Protein AF-0000000086680973 (afdb_homodimer)

InterPro domains:
  IPR002734 Bacterial bifunctional deaminase-reductase, C-terminal [PF01872] (2-173)
  IPR024072 Dihydrofolate reductase-like domain superfamily [G3DSA:3.40.430.10] (1-179)
  IPR024072 Dihydrofolate reductase-like domain superfamily [SSF53597] (2-178)
  IPR050765 Riboflavin Biosynthesis HTP Reductase [PTHR38011] (2-179)

Sequence (360 aa):
MRKLIVAEFIALDGVVESPERWHMTYVDAEMFAAMWPAGSDIDTLLLGRVTYDSFAGAFAHGSDDDPVVANMNRPEKIVVTGKAGDLSWKNSRKLQGDLLPAVRALKAEPGGSIAVVGSTTLARTLLDAGLVDELSLLLHPVVVGTGERLFPPAGPGATFELATCTPLKSGVVHLVYRKAMRKLIVAEFIALDGVVESPERWHMTYVDAEMFAAMWPAGSDIDTLLLGRVTYDSFAGAFAHGSDDDPVVANMNRPEKIVVTGKAGDLSWKNSRKLQGDLLPAVRALKAEPGGSIAVVGSTTLARTLLDAGLVDELSLLLHPVVVGTGERLFPPAGPGATFELATCTPLKSGVVHLVYRKA

Organism: NCBI:txid175570

Structure (mmCIF, N/CA/C/O backbone):
data_AF-0000000086680973-model_v1
#
loop_
_entity.id
_entity.type
_entity.pdbx_description
1 polymer 'Pyrimidine reductase'
#
loop_
_atom_site.group_PDB
_atom_site.id
_atom_site.type_symbol
_atom_site.label_atom_id
_atom_site.label_alt_id
_atom_site.label_comp_id
_atom_site.label_asym_id
_atom_site.label_entity_id
_atom_site.label_seq_id
_atom_site.pdbx_PDB_ins_code
_atom_site.Cartn_x
_atom_site.Cartn_y
_atom_site.Cartn_z
_atom_site.occupancy
_atom_site.B_iso_or_equiv
_atom_site.auth_seq_id
_atom_site.auth_comp_id
_atom_site.auth_asym_id
_atom_site.auth_atom_id
_atom_site.pdbx_PDB_model_num
ATOM 1 N N . MET A 1 1 ? -14.031 -25.875 -2.76 1 93.56 1 MET A N 1
ATOM 2 C CA . MET A 1 1 ? -13.289 -25.234 -3.84 1 93.56 1 MET A CA 1
ATOM 3 C C . MET A 1 1 ? -11.875 -24.875 -3.395 1 93.56 1 MET A C 1
ATOM 5 O O . MET A 1 1 ? -11.656 -24.516 -2.238 1 93.56 1 MET A O 1
ATOM 9 N N . ARG A 1 2 ? -10.875 -25.125 -4.328 1 98.19 2 ARG A N 1
ATOM 10 C CA . ARG A 1 2 ? -9.492 -24.781 -4.031 1 98.19 2 ARG A CA 1
ATOM 11 C C . ARG A 1 2 ? -9.336 -23.281 -3.799 1 98.19 2 ARG A C 1
ATOM 13 O O . ARG A 1 2 ? -10.023 -22.469 -4.426 1 98.19 2 ARG A O 1
ATOM 20 N N . LYS A 1 3 ? -8.484 -23 -2.951 1 97.75 3 LYS A N 1
ATOM 21 C CA . LYS A 1 3 ? -8.156 -21.609 -2.684 1 97.75 3 LYS A CA 1
ATOM 22 C C . LYS A 1 3 ? -7.234 -21.031 -3.762 1 97.75 3 LYS A C 1
ATOM 24 O O . LYS A 1 3 ? -6.234 -21.672 -4.121 1 97.75 3 LYS A O 1
ATOM 29 N N . LEU A 1 4 ? -7.578 -19.859 -4.289 1 98.69 4 LEU A N 1
ATOM 30 C CA . LEU A 1 4 ? -6.703 -19.156 -5.219 1 98.69 4 LEU A CA 1
ATOM 31 C C . LEU A 1 4 ? -6.059 -17.938 -4.543 1 98.69 4 LEU A C 1
ATOM 33 O O . LEU A 1 4 ? -6.762 -17.062 -4.051 1 98.69 4 LEU A O 1
ATOM 37 N N . ILE A 1 5 ? -4.762 -17.922 -4.535 1 98.56 5 ILE A N 1
ATOM 38 C CA . ILE A 1 5 ? -3.963 -16.906 -3.854 1 98.56 5 ILE A CA 1
ATOM 39 C C . ILE A 1 5 ? -3.199 -16.062 -4.879 1 98.56 5 ILE A C 1
ATOM 41 O O . ILE A 1 5 ? -2.486 -16.609 -5.727 1 98.56 5 ILE A O 1
ATOM 45 N N . VAL A 1 6 ? -3.375 -14.828 -4.859 1 98.56 6 VAL A N 1
ATOM 46 C CA . VAL A 1 6 ? -2.467 -13.93 -5.562 1 98.56 6 VAL A CA 1
ATOM 47 C C . VAL A 1 6 ? -1.368 -13.461 -4.617 1 98.56 6 VAL A C 1
ATOM 49 O O . VAL A 1 6 ? -1.653 -12.922 -3.543 1 98.56 6 VAL A O 1
ATOM 52 N N . ALA A 1 7 ? -0.146 -13.719 -4.957 1 98.38 7 ALA A N 1
ATOM 53 C CA . ALA A 1 7 ? 1.015 -13.352 -4.148 1 98.38 7 ALA A CA 1
ATOM 54 C C . ALA A 1 7 ? 1.972 -12.461 -4.934 1 98.38 7 ALA A C 1
ATOM 56 O O . ALA A 1 7 ? 2.428 -12.836 -6.02 1 98.38 7 ALA A O 1
ATOM 57 N N . GLU A 1 8 ? 2.291 -11.297 -4.457 1 98.44 8 GLU A N 1
ATOM 58 C CA . GLU A 1 8 ? 3.111 -10.336 -5.184 1 98.44 8 GLU A CA 1
ATOM 59 C C . GLU A 1 8 ? 4.117 -9.656 -4.254 1 98.44 8 GLU A C 1
ATOM 61 O O . GLU A 1 8 ? 3.797 -9.344 -3.105 1 98.44 8 GLU A O 1
ATOM 66 N N . PHE A 1 9 ? 5.359 -9.469 -4.758 1 98.44 9 PHE A N 1
ATOM 67 C CA . PHE A 1 9 ? 6.16 -8.359 -4.254 1 98.44 9 PHE A CA 1
ATOM 68 C C . PHE A 1 9 ? 5.57 -7.027 -4.691 1 98.44 9 PHE A C 1
ATOM 70 O O . PHE A 1 9 ? 5.328 -6.812 -5.883 1 98.44 9 PHE A O 1
ATOM 77 N N . ILE A 1 10 ? 5.324 -6.199 -3.727 1 98.81 10 ILE A N 1
ATOM 78 C CA . ILE A 1 10 ? 4.684 -4.938 -4.082 1 98.81 10 ILE A CA 1
ATOM 79 C C . ILE A 1 10 ? 5.395 -3.783 -3.385 1 98.81 10 ILE A C 1
ATOM 81 O O . ILE A 1 10 ? 5.77 -3.891 -2.215 1 98.81 10 ILE A O 1
ATOM 85 N N . ALA A 1 11 ? 5.68 -2.676 -4.141 1 98.62 11 ALA A N 1
ATOM 86 C CA . ALA A 1 11 ? 6.27 -1.46 -3.588 1 98.62 11 ALA A CA 1
ATOM 87 C C . ALA A 1 11 ? 5.203 -0.575 -2.947 1 98.62 11 ALA A C 1
ATOM 89 O O . ALA A 1 11 ? 4.008 -0.811 -3.119 1 98.62 11 ALA A O 1
ATOM 90 N N . LEU A 1 12 ? 5.59 0.431 -2.232 1 98.19 12 LEU A N 1
ATOM 91 C CA . LEU A 1 12 ? 4.668 1.331 -1.544 1 98.19 12 LEU A CA 1
ATOM 92 C C . LEU A 1 12 ? 3.748 2.029 -2.537 1 98.19 12 LEU A C 1
ATOM 94 O O . LEU A 1 12 ? 2.602 2.348 -2.209 1 98.19 12 LEU A O 1
ATOM 98 N N . ASP A 1 13 ? 4.273 2.252 -3.736 1 97.81 13 ASP A N 1
ATOM 99 C CA . ASP A 1 13 ? 3.473 2.955 -4.734 1 97.81 13 ASP A CA 1
ATOM 100 C C . ASP A 1 13 ? 2.627 1.977 -5.547 1 97.81 13 ASP A C 1
ATOM 102 O O . ASP A 1 13 ? 1.998 2.363 -6.535 1 97.81 13 ASP A O 1
ATOM 106 N N . GLY A 1 14 ? 2.648 0.683 -5.234 1 98.06 14 GLY A N 1
ATOM 107 C CA . GLY A 1 14 ? 1.786 -0.315 -5.844 1 98.06 14 GLY A CA 1
ATOM 108 C C . GLY A 1 14 ? 2.439 -1.033 -7.012 1 98.06 14 GLY A C 1
ATOM 109 O O . GLY A 1 14 ? 1.837 -1.923 -7.617 1 98.06 14 GLY A O 1
ATOM 110 N N . VAL A 1 15 ? 3.68 -0.667 -7.34 1 98.25 15 VAL A N 1
ATOM 111 C CA . VAL A 1 15 ? 4.375 -1.268 -8.469 1 98.25 15 VAL A CA 1
ATOM 112 C C . VAL A 1 15 ? 4.727 -2.719 -8.156 1 98.25 15 VAL A C 1
ATOM 114 O O . VAL A 1 15 ? 5.223 -3.02 -7.066 1 98.25 15 VAL A O 1
ATOM 117 N N . VAL A 1 16 ? 4.441 -3.555 -9.117 1 98.38 16 VAL A N 1
ATOM 118 C CA . VAL A 1 16 ? 4.777 -4.973 -9.016 1 98.38 16 VAL A CA 1
ATOM 119 C C . VAL A 1 16 ? 5.621 -5.391 -10.219 1 98.38 16 VAL A C 1
ATOM 121 O O . VAL A 1 16 ? 6.09 -6.531 -10.281 1 98.38 16 VAL A O 1
ATOM 124 N N . GLU A 1 17 ? 5.828 -4.527 -11.117 1 97.06 17 GLU A N 1
ATOM 125 C CA . GLU A 1 17 ? 6.582 -4.828 -12.328 1 97.06 17 GLU A CA 1
ATOM 126 C C . GLU A 1 17 ? 8.07 -5 -12.031 1 97.06 17 GLU A C 1
ATOM 128 O O . GLU A 1 17 ? 8.656 -4.195 -11.305 1 97.06 17 GLU A O 1
ATOM 133 N N . SER A 1 18 ? 8.648 -6.004 -12.578 1 96.19 18 SER A N 1
ATOM 134 C CA . SER A 1 18 ? 10.094 -6.242 -12.602 1 96.19 18 SER A CA 1
ATOM 135 C C . SER A 1 18 ? 10.688 -6.129 -11.203 1 96.19 18 SER A C 1
ATOM 137 O O . SER A 1 18 ? 11.664 -5.402 -10.992 1 96.19 18 SER A O 1
ATOM 139 N N . PRO A 1 19 ? 10.141 -6.973 -10.281 1 96.94 19 PRO A N 1
ATOM 140 C CA . PRO A 1 19 ? 10.641 -6.84 -8.914 1 96.94 19 PRO A CA 1
ATOM 141 C C . PRO A 1 19 ? 12.125 -7.168 -8.789 1 96.94 19 PRO A C 1
ATOM 143 O O . PRO A 1 19 ? 12.781 -6.734 -7.836 1 96.94 19 PRO A O 1
ATOM 146 N N . GLU A 1 20 ? 12.711 -7.867 -9.719 1 94 20 GLU A N 1
ATOM 147 C CA . GLU A 1 20 ? 14.133 -8.195 -9.656 1 94 20 GLU A CA 1
ATOM 148 C C . GLU A 1 20 ? 14.992 -6.938 -9.656 1 94 20 GLU A C 1
ATOM 150 O O . GLU A 1 20 ? 16.156 -6.977 -9.273 1 94 20 GLU A O 1
ATOM 155 N N . ARG A 1 21 ? 14.43 -5.844 -10.062 1 96.31 21 ARG A N 1
ATOM 156 C CA . ARG A 1 21 ? 15.188 -4.598 -10.172 1 96.31 21 ARG A CA 1
ATOM 157 C C . ARG A 1 21 ? 15.156 -3.822 -8.859 1 96.31 21 ARG A C 1
ATOM 159 O O . ARG A 1 21 ? 15.945 -2.896 -8.664 1 96.31 21 ARG A O 1
ATOM 166 N N . TRP A 1 22 ? 14.281 -4.156 -7.938 1 96.94 22 TRP A N 1
ATOM 167 C CA . TRP A 1 22 ? 14.156 -3.242 -6.809 1 96.94 22 TRP A CA 1
ATOM 168 C C . TRP A 1 22 ? 13.938 -4.008 -5.508 1 96.94 22 TRP A C 1
ATOM 170 O O . TRP A 1 22 ? 14.023 -3.434 -4.418 1 96.94 22 TRP A O 1
ATOM 180 N N . HIS A 1 23 ? 13.695 -5.336 -5.566 1 96.25 23 HIS A N 1
ATOM 181 C CA . HIS A 1 23 ? 13.344 -6.105 -4.383 1 96.25 23 HIS A CA 1
ATOM 182 C C . HIS A 1 23 ? 14.562 -6.828 -3.811 1 96.25 23 HIS A C 1
ATOM 184 O O . HIS A 1 23 ? 14.547 -7.262 -2.656 1 96.25 23 HIS A O 1
ATOM 190 N N . MET A 1 24 ? 15.727 -6.934 -4.52 1 94.94 24 MET A N 1
ATOM 191 C CA . MET A 1 24 ? 16.812 -7.867 -4.215 1 94.94 24 MET A CA 1
ATOM 192 C C . MET A 1 24 ? 17.5 -7.488 -2.91 1 94.94 24 MET A C 1
ATOM 194 O O . MET A 1 24 ? 18.016 -8.359 -2.199 1 94.94 24 MET A O 1
ATOM 198 N N . THR A 1 25 ? 17.578 -6.246 -2.574 1 95.5 25 THR A N 1
ATOM 199 C CA . THR A 1 25 ? 18.266 -5.793 -1.373 1 95.5 25 THR A CA 1
ATOM 200 C C . THR A 1 25 ? 17.5 -6.188 -0.121 1 95.5 25 THR A C 1
ATOM 202 O O . THR A 1 25 ? 18.016 -6.117 0.992 1 95.5 25 THR A O 1
ATOM 205 N N . TYR A 1 26 ? 16.281 -6.715 -0.266 1 97.06 26 TYR A N 1
ATOM 206 C CA . TYR A 1 26 ? 15.422 -7.012 0.872 1 97.06 26 TYR A CA 1
ATOM 207 C C . TYR A 1 26 ? 15.336 -8.516 1.109 1 97.06 26 TYR A C 1
ATOM 209 O O . TYR A 1 26 ? 14.75 -8.961 2.1 1 97.06 26 TYR A O 1
ATOM 217 N N . VAL A 1 27 ? 15.922 -9.289 0.257 1 94.12 27 VAL A N 1
ATOM 218 C CA . VAL A 1 27 ? 15.758 -10.742 0.301 1 94.12 27 VAL A CA 1
ATOM 219 C C . VAL A 1 27 ? 16.547 -11.312 1.48 1 94.12 27 VAL A C 1
ATOM 221 O O . VAL A 1 27 ? 17.734 -11.023 1.64 1 94.12 27 VAL A O 1
ATOM 224 N N . ASP A 1 28 ? 15.875 -12.031 2.316 1 93.06 28 ASP A N 1
ATOM 225 C CA . ASP A 1 28 ? 16.484 -12.75 3.432 1 93.06 28 ASP A CA 1
ATOM 226 C C . ASP A 1 28 ? 15.688 -14 3.781 1 93.06 28 ASP A C 1
ATOM 228 O O . ASP A 1 28 ? 14.75 -14.367 3.064 1 93.06 28 ASP A O 1
ATOM 232 N N . ALA A 1 29 ? 16.078 -14.703 4.793 1 91.25 29 ALA A N 1
ATOM 233 C CA . ALA A 1 29 ? 15.445 -15.969 5.156 1 91.25 29 ALA A CA 1
ATOM 234 C C . ALA A 1 29 ? 13.992 -15.766 5.559 1 91.25 29 ALA A C 1
ATOM 236 O O . ALA A 1 29 ? 13.133 -16.609 5.262 1 91.25 29 ALA A O 1
ATOM 237 N N . GLU A 1 30 ? 13.664 -14.664 6.234 1 94.75 30 GLU A N 1
ATOM 238 C CA . GLU A 1 30 ? 12.297 -14.375 6.652 1 94.75 30 GLU A CA 1
ATOM 239 C C . GLU A 1 30 ? 11.375 -14.211 5.449 1 94.75 30 GLU A C 1
ATOM 241 O O . GLU A 1 30 ? 10.227 -14.664 5.469 1 94.75 30 GLU A O 1
ATOM 246 N N . MET A 1 31 ? 11.891 -13.531 4.488 1 93.81 31 MET A N 1
ATOM 247 C CA . MET A 1 31 ? 11.094 -13.305 3.287 1 93.81 31 MET A CA 1
ATOM 248 C C . MET A 1 31 ? 10.773 -14.617 2.586 1 93.81 31 MET A C 1
ATOM 250 O O . MET A 1 31 ? 9.633 -14.852 2.184 1 93.81 31 MET A O 1
ATOM 254 N N . PHE A 1 32 ? 11.812 -15.422 2.449 1 89.88 32 PHE A N 1
ATOM 255 C CA . PHE A 1 32 ? 11.586 -16.719 1.818 1 89.88 32 PHE A CA 1
ATOM 256 C C . PHE A 1 32 ? 10.531 -17.516 2.58 1 89.88 32 PHE A C 1
ATOM 258 O O . PHE A 1 32 ? 9.648 -18.125 1.975 1 89.88 32 PHE A O 1
ATOM 265 N N . ALA A 1 33 ? 10.594 -17.531 3.879 1 92.62 33 ALA A N 1
ATOM 266 C CA . ALA A 1 33 ? 9.625 -18.234 4.715 1 92.62 33 ALA A CA 1
ATOM 267 C C . ALA A 1 33 ? 8.219 -17.672 4.516 1 92.62 33 ALA A C 1
ATOM 269 O O . ALA A 1 33 ? 7.234 -18.422 4.551 1 92.62 33 ALA A O 1
ATOM 270 N N . ALA A 1 34 ? 8.141 -16.391 4.312 1 93.69 34 ALA A N 1
ATOM 271 C CA . ALA A 1 34 ? 6.852 -15.742 4.102 1 93.69 34 ALA A CA 1
ATOM 272 C C . ALA A 1 34 ? 6.277 -16.094 2.734 1 93.69 34 ALA A C 1
ATOM 274 O O . ALA A 1 34 ? 5.059 -16.219 2.58 1 93.69 34 ALA A O 1
ATOM 275 N N . MET A 1 35 ? 7.121 -16.25 1.802 1 91.19 35 MET A N 1
ATOM 276 C CA . MET A 1 35 ? 6.699 -16.594 0.447 1 91.19 35 MET A CA 1
ATOM 277 C C . MET A 1 35 ? 6.148 -18.016 0.396 1 91.19 35 MET A C 1
ATOM 279 O O . MET A 1 35 ? 5.191 -18.297 -0.331 1 91.19 35 MET A O 1
ATOM 283 N N . TRP A 1 36 ? 6.777 -18.859 1.138 1 92.12 36 TRP A N 1
ATOM 284 C CA . TRP A 1 36 ? 6.395 -20.266 1.212 1 92.12 36 TRP A CA 1
ATOM 285 C C . TRP A 1 36 ? 6.324 -20.734 2.662 1 92.12 36 TRP A C 1
ATOM 287 O O . TRP A 1 36 ? 7.234 -21.406 3.145 1 92.12 36 TRP A O 1
ATOM 297 N N . PRO A 1 37 ? 5.184 -20.375 3.301 1 87.06 37 PRO A N 1
ATOM 298 C CA . PRO A 1 37 ? 5.086 -20.781 4.707 1 87.06 37 PRO A CA 1
ATOM 299 C C . PRO A 1 37 ? 5.164 -22.297 4.895 1 87.06 37 PRO A C 1
ATOM 301 O O . PRO A 1 37 ? 4.723 -23.047 4.023 1 87.06 37 PRO A O 1
ATOM 304 N N . ALA A 1 38 ? 5.688 -22.578 6.031 1 82.81 38 ALA A N 1
ATOM 305 C CA . ALA A 1 38 ? 5.738 -24 6.379 1 82.81 38 ALA A CA 1
ATOM 306 C C . ALA A 1 38 ? 4.34 -24.609 6.395 1 82.81 38 ALA A C 1
ATOM 308 O O . ALA A 1 38 ? 3.408 -24.031 6.957 1 82.81 38 ALA A O 1
ATOM 309 N N . GLY A 1 39 ? 4.234 -25.688 5.754 1 84.44 39 GLY A N 1
ATOM 310 C CA . GLY A 1 39 ? 2.955 -26.391 5.707 1 84.44 39 GLY A CA 1
ATOM 311 C C . GLY A 1 39 ? 2.037 -25.875 4.617 1 84.44 39 GLY A C 1
ATOM 312 O O . GLY A 1 39 ? 0.852 -26.203 4.582 1 84.44 39 GLY A O 1
ATOM 313 N N . SER A 1 40 ? 2.639 -25.031 3.859 1 89.44 40 SER A N 1
ATOM 314 C CA . SER A 1 40 ? 1.873 -24.547 2.711 1 89.44 40 SER A CA 1
ATOM 315 C C . SER A 1 40 ? 1.318 -25.719 1.899 1 89.44 40 SER A C 1
ATOM 317 O O . SER A 1 40 ? 2.008 -26.719 1.687 1 89.44 40 SER A O 1
ATOM 319 N N . ASP A 1 41 ? 0.1 -25.578 1.504 1 95 41 ASP A N 1
ATOM 320 C CA . ASP A 1 41 ? -0.52 -26.641 0.719 1 95 41 ASP A CA 1
ATOM 321 C C . ASP A 1 41 ? -0.596 -26.266 -0.758 1 95 41 ASP A C 1
ATOM 323 O O . ASP A 1 41 ? -1.423 -26.797 -1.5 1 95 41 ASP A O 1
ATOM 327 N N . ILE A 1 42 ? 0.143 -25.281 -1.173 1 96.75 42 ILE A N 1
ATOM 328 C CA . ILE A 1 42 ? 0.18 -24.875 -2.576 1 96.75 42 ILE A CA 1
ATOM 329 C C . ILE A 1 42 ? 0.723 -26.031 -3.424 1 96.75 42 ILE A C 1
ATOM 331 O O . ILE A 1 42 ? 1.883 -26.422 -3.279 1 96.75 42 ILE A O 1
ATOM 335 N N . ASP A 1 43 ? -0.095 -26.438 -4.328 1 97.88 43 ASP A N 1
ATOM 336 C CA . ASP A 1 43 ? 0.362 -27.531 -5.188 1 97.88 43 ASP A CA 1
ATOM 337 C C . ASP A 1 43 ? 0.208 -27.172 -6.664 1 97.88 43 ASP A C 1
ATOM 339 O O . ASP A 1 43 ? 0.48 -27.984 -7.539 1 97.88 43 ASP A O 1
ATOM 343 N N . THR A 1 44 ? -0.193 -25.953 -6.977 1 98.56 44 THR A N 1
ATOM 344 C CA . THR A 1 44 ? -0.365 -25.469 -8.344 1 98.56 44 THR A CA 1
ATOM 345 C C . THR A 1 44 ? 0.063 -24.016 -8.453 1 98.56 44 THR A C 1
ATOM 347 O O . THR A 1 44 ? -0.303 -23.188 -7.617 1 98.56 44 THR A O 1
ATOM 350 N N . LEU A 1 45 ? 0.887 -23.719 -9.422 1 98.31 45 LEU A N 1
ATOM 351 C CA . LEU A 1 45 ? 1.169 -22.359 -9.867 1 98.31 45 LEU A CA 1
ATOM 352 C C . LEU A 1 45 ? 0.427 -22.047 -11.164 1 98.31 45 LEU A C 1
ATOM 354 O O . LEU A 1 45 ? 0.55 -22.781 -12.148 1 98.31 45 LEU A O 1
ATOM 358 N N . LEU A 1 46 ? -0.409 -21.094 -11.164 1 98.75 46 LEU A N 1
ATOM 359 C CA . LEU A 1 46 ? -1.056 -20.562 -12.352 1 98.75 46 LEU A CA 1
ATOM 360 C C . LEU A 1 46 ? -0.316 -19.328 -12.859 1 98.75 46 LEU A C 1
ATOM 362 O O . LEU A 1 46 ? -0.343 -18.266 -12.219 1 98.75 46 LEU A O 1
ATOM 366 N N . LEU A 1 47 ? 0.323 -19.438 -14.047 1 98.31 47 LEU A N 1
ATOM 367 C CA . LEU A 1 47 ? 1.278 -18.438 -14.492 1 98.31 47 LEU A CA 1
ATOM 368 C C . LEU A 1 47 ? 0.907 -17.906 -15.875 1 98.31 47 LEU A C 1
ATOM 370 O O . LEU A 1 47 ? 0.486 -18.656 -16.75 1 98.31 47 LEU A O 1
ATOM 374 N N . GLY A 1 48 ? 1.057 -16.609 -16.016 1 97.44 48 GLY A N 1
ATOM 375 C CA . GLY A 1 48 ? 1.149 -16.094 -17.375 1 97.44 48 GLY A CA 1
ATOM 376 C C . GLY A 1 48 ? 2.439 -16.484 -18.078 1 97.44 48 GLY A C 1
ATOM 377 O O . GLY A 1 48 ? 3.414 -16.859 -17.422 1 97.44 48 GLY A O 1
ATOM 378 N N . ARG A 1 49 ? 2.523 -16.266 -19.312 1 96.38 49 ARG A N 1
ATOM 379 C CA . ARG A 1 49 ? 3.633 -16.75 -20.125 1 96.38 49 ARG A CA 1
ATOM 380 C C . ARG A 1 49 ? 4.926 -16.031 -19.781 1 96.38 49 ARG A C 1
ATOM 382 O O . ARG A 1 49 ? 5.98 -16.656 -19.641 1 96.38 49 ARG A O 1
ATOM 389 N N . VAL A 1 50 ? 4.863 -14.742 -19.625 1 95.06 50 VAL A N 1
ATOM 390 C CA . VAL A 1 50 ? 6.059 -13.953 -19.359 1 95.06 50 VAL A CA 1
ATOM 391 C C . VAL A 1 50 ? 6.684 -14.383 -18.031 1 95.06 50 VAL A C 1
ATOM 393 O O . VAL A 1 50 ? 7.895 -14.609 -17.953 1 95.06 50 VAL A O 1
ATOM 396 N N . THR A 1 51 ? 5.875 -14.508 -17.016 1 96.56 51 THR A N 1
ATOM 397 C CA . THR A 1 51 ? 6.363 -14.953 -15.719 1 96.56 51 THR A CA 1
ATOM 398 C C . THR A 1 51 ? 6.883 -16.391 -15.797 1 96.56 51 THR A C 1
ATOM 400 O O . THR A 1 51 ? 7.93 -16.703 -15.227 1 96.56 51 THR A O 1
ATOM 403 N N . TYR A 1 52 ? 6.164 -17.234 -16.516 1 96.88 52 TYR A N 1
ATOM 404 C CA . TYR A 1 52 ? 6.613 -18.609 -16.703 1 96.88 52 TYR A CA 1
ATOM 405 C C . TYR A 1 52 ? 8.031 -18.641 -17.266 1 96.88 52 TYR A C 1
ATOM 407 O O . TYR A 1 52 ? 8.898 -19.344 -16.719 1 96.88 52 TYR A O 1
ATOM 415 N N . ASP A 1 53 ? 8.234 -17.922 -18.359 1 95.88 53 ASP A N 1
ATOM 416 C CA . ASP A 1 53 ? 9.539 -17.938 -19.016 1 95.88 53 ASP A CA 1
ATOM 417 C C . ASP A 1 53 ? 10.633 -17.453 -18.062 1 95.88 53 ASP A C 1
ATOM 419 O O . ASP A 1 53 ? 11.711 -18.047 -18 1 95.88 53 ASP A O 1
ATOM 423 N N . SER A 1 54 ? 10.352 -16.469 -17.344 1 95.69 54 SER A N 1
ATOM 424 C CA . SER A 1 54 ? 11.32 -15.922 -16.406 1 95.69 54 SER A CA 1
ATOM 425 C C . SER A 1 54 ? 11.641 -16.938 -15.305 1 95.69 54 SER A C 1
ATOM 427 O O . SER A 1 54 ? 12.805 -17.188 -15.008 1 95.69 54 SER A O 1
ATOM 429 N N . PHE A 1 55 ? 10.594 -17.531 -14.719 1 96.5 55 PHE A N 1
ATOM 430 C CA . PHE A 1 55 ? 10.781 -18.484 -13.633 1 96.5 55 PHE A CA 1
ATOM 431 C C . PHE A 1 55 ? 11.477 -19.75 -14.141 1 96.5 55 PHE A C 1
ATOM 433 O O . PHE A 1 55 ? 12.359 -20.281 -13.469 1 96.5 55 PHE A O 1
ATOM 440 N N . ALA A 1 56 ? 11.062 -20.188 -15.273 1 96.19 56 ALA A N 1
ATOM 441 C CA . ALA A 1 56 ? 11.711 -21.375 -15.844 1 96.19 56 ALA A CA 1
ATOM 442 C C . ALA A 1 56 ? 13.211 -21.141 -15.984 1 96.19 56 ALA A C 1
ATOM 444 O O . ALA A 1 56 ? 14.008 -22.047 -15.688 1 96.19 56 ALA A O 1
ATOM 445 N N . GLY A 1 57 ? 13.57 -19.969 -16.453 1 95.25 57 GLY A N 1
ATOM 446 C CA . GLY A 1 57 ? 14.984 -19.641 -16.578 1 95.25 57 GLY A CA 1
ATOM 447 C C . GLY A 1 57 ? 15.719 -19.656 -15.25 1 95.25 57 GLY A C 1
ATOM 448 O O . GLY A 1 57 ? 16.891 -20.047 -15.188 1 95.25 57 GLY A O 1
ATOM 449 N N . ALA A 1 58 ? 15.078 -19.406 -14.211 1 93.5 58 ALA A N 1
ATOM 450 C CA . ALA A 1 58 ? 15.719 -19.234 -12.906 1 93.5 58 ALA A CA 1
ATOM 451 C C . ALA A 1 58 ? 15.711 -20.547 -12.125 1 93.5 58 ALA A C 1
ATOM 453 O O . ALA A 1 58 ? 16.641 -20.828 -11.367 1 93.5 58 ALA A O 1
ATOM 454 N N . PHE A 1 59 ? 14.688 -21.375 -12.352 1 94.5 59 PHE A N 1
ATOM 455 C CA . PHE A 1 59 ? 14.484 -22.453 -11.391 1 94.5 59 PHE A CA 1
ATOM 456 C C . PHE A 1 59 ? 14.555 -23.812 -12.07 1 94.5 59 PHE A C 1
ATOM 458 O O . PHE A 1 59 ? 14.852 -24.828 -11.43 1 94.5 59 PHE A O 1
ATOM 465 N N . ALA A 1 60 ? 14.266 -23.906 -13.344 1 93.75 60 ALA A N 1
ATOM 466 C CA . ALA A 1 60 ? 14.016 -25.188 -14.008 1 93.75 60 ALA A CA 1
ATOM 467 C C . ALA A 1 60 ? 15.234 -26.094 -13.914 1 93.75 60 ALA A C 1
ATOM 469 O O . ALA A 1 60 ? 15.102 -27.312 -13.844 1 93.75 60 ALA A O 1
ATOM 470 N N . HIS A 1 61 ? 16.422 -25.438 -13.828 1 93.56 61 HIS A N 1
ATOM 471 C CA . HIS A 1 61 ? 17.625 -26.25 -13.883 1 93.56 61 HIS A CA 1
ATOM 472 C C . HIS A 1 61 ? 18.344 -26.266 -12.539 1 93.56 61 HIS A C 1
ATOM 474 O O . HIS A 1 61 ? 19.453 -26.797 -12.422 1 93.56 61 HIS A O 1
ATOM 480 N N . GLY A 1 62 ? 17.688 -25.734 -11.609 1 91.81 62 GLY A N 1
ATOM 481 C CA . GLY A 1 62 ? 18.312 -25.703 -10.297 1 91.81 62 GLY A CA 1
ATOM 482 C C . GLY A 1 62 ? 18.219 -27.016 -9.555 1 91.81 62 GLY A C 1
ATOM 483 O O . GLY A 1 62 ? 17.422 -27.891 -9.922 1 91.81 62 GLY A O 1
ATOM 484 N N . SER A 1 63 ? 19.094 -27.109 -8.562 1 91.94 63 SER A N 1
ATOM 485 C CA . SER A 1 63 ? 19.109 -28.297 -7.734 1 91.94 63 SER A CA 1
ATOM 486 C C . SER A 1 63 ? 18 -28.25 -6.688 1 91.94 63 SER A C 1
ATOM 488 O O . SER A 1 63 ? 17.859 -27.266 -5.965 1 91.94 63 SER A O 1
ATOM 490 N N . ASP A 1 64 ? 17.328 -29.375 -6.574 1 89.44 64 ASP A N 1
ATOM 491 C CA . ASP A 1 64 ? 16.234 -29.469 -5.609 1 89.44 64 ASP A CA 1
ATOM 492 C C . ASP A 1 64 ? 16.766 -29.516 -4.18 1 89.44 64 ASP A C 1
ATOM 494 O O . ASP A 1 64 ? 16 -29.484 -3.219 1 89.44 64 ASP A O 1
ATOM 498 N N . ASP A 1 65 ? 18.062 -29.516 -4.047 1 91.25 65 ASP A N 1
ATOM 499 C CA . ASP A 1 65 ? 18.672 -29.438 -2.723 1 91.25 65 ASP A CA 1
ATOM 500 C C . ASP A 1 65 ? 18.469 -28.047 -2.119 1 91.25 65 ASP A C 1
ATOM 502 O O . ASP A 1 65 ? 18.5 -27.875 -0.898 1 91.25 65 ASP A O 1
ATOM 506 N N . ASP A 1 66 ? 18.297 -27.141 -3.045 1 90 66 ASP A N 1
ATOM 507 C CA . ASP A 1 66 ? 17.922 -25.797 -2.607 1 90 66 ASP A CA 1
ATOM 508 C C . ASP A 1 66 ? 16.422 -25.703 -2.332 1 90 66 ASP A C 1
ATOM 510 O O . ASP A 1 66 ? 15.602 -25.922 -3.23 1 90 66 ASP A O 1
ATOM 514 N N . PRO A 1 67 ? 16.109 -25.391 -1.126 1 87.94 67 PRO A N 1
ATOM 515 C CA . PRO A 1 67 ? 14.688 -25.391 -0.762 1 87.94 67 PRO A CA 1
ATOM 516 C C . PRO A 1 67 ? 13.859 -24.438 -1.616 1 87.94 67 PRO A C 1
ATOM 518 O O . PRO A 1 67 ? 12.688 -24.703 -1.894 1 87.94 67 PRO A O 1
ATOM 521 N N . VAL A 1 68 ? 14.438 -23.391 -2.016 1 87.44 68 VAL A N 1
ATOM 522 C CA . VAL A 1 68 ? 13.734 -22.422 -2.855 1 87.44 68 VAL A CA 1
ATOM 523 C C . VAL A 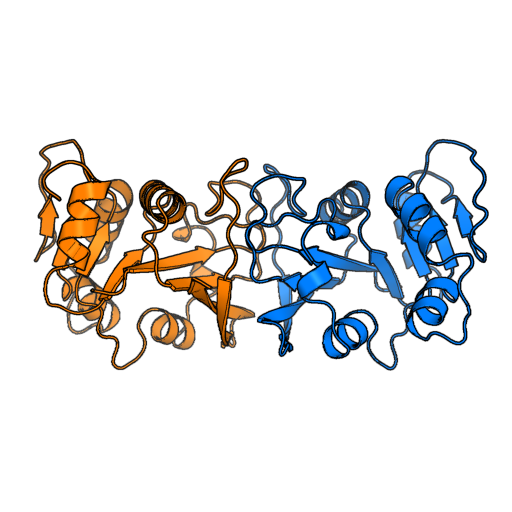1 68 ? 13.43 -23.047 -4.219 1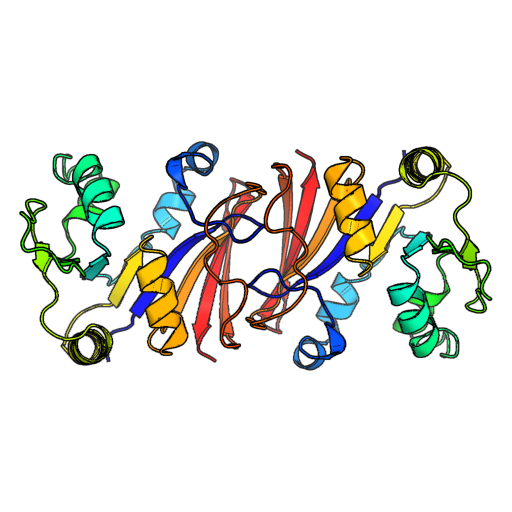 87.44 68 VAL A C 1
ATOM 525 O O . VAL A 1 68 ? 12.305 -22.969 -4.707 1 87.44 68 VAL A O 1
ATOM 528 N N . VAL A 1 69 ? 14.398 -23.641 -4.789 1 91.38 69 VAL A N 1
ATOM 529 C CA . VAL A 1 69 ? 14.258 -24.297 -6.078 1 91.38 69 VAL A CA 1
ATOM 530 C C . VAL A 1 69 ? 13.234 -25.422 -5.965 1 91.38 69 VAL A C 1
ATOM 532 O O . VAL A 1 69 ? 12.344 -25.562 -6.816 1 91.38 69 VAL A O 1
ATOM 535 N N . ALA A 1 70 ? 13.359 -26.188 -4.852 1 91.56 70 ALA A N 1
ATOM 536 C CA . ALA A 1 70 ? 12.438 -27.297 -4.648 1 91.56 70 ALA A CA 1
ATOM 537 C C . ALA A 1 70 ? 11 -26.812 -4.547 1 91.56 70 ALA A C 1
ATOM 539 O O . ALA A 1 70 ? 10.086 -27.422 -5.117 1 91.56 70 ALA A O 1
ATOM 540 N N . ASN A 1 71 ? 10.797 -25.766 -3.854 1 91.56 71 ASN A N 1
ATOM 541 C CA . ASN A 1 71 ? 9.469 -25.188 -3.658 1 91.56 71 ASN A CA 1
ATOM 542 C C . ASN A 1 71 ? 8.867 -24.703 -4.977 1 91.56 71 ASN A C 1
ATOM 544 O O . ASN A 1 71 ? 7.652 -24.781 -5.172 1 91.56 71 ASN A O 1
ATOM 548 N N . MET A 1 72 ? 9.695 -24.297 -5.879 1 93.19 72 MET A N 1
ATOM 549 C CA . MET A 1 72 ? 9.219 -23.797 -7.164 1 93.19 72 MET A CA 1
ATOM 550 C C . MET A 1 72 ? 9.016 -24.938 -8.148 1 93.19 72 MET A C 1
ATOM 552 O O . MET A 1 72 ? 8.133 -24.875 -9 1 93.19 72 MET A O 1
ATOM 556 N N . ASN A 1 73 ? 9.766 -25.969 -7.988 1 94.81 73 ASN A N 1
ATOM 557 C CA . ASN A 1 73 ? 9.75 -27.062 -8.953 1 94.81 73 ASN A CA 1
ATOM 558 C C . ASN A 1 73 ? 8.641 -28.062 -8.633 1 94.81 73 ASN A C 1
ATOM 560 O O . ASN A 1 73 ? 8.109 -28.719 -9.539 1 94.81 73 ASN A O 1
ATOM 564 N N . ARG A 1 74 ? 8.281 -28.156 -7.418 1 94.31 74 ARG A N 1
ATOM 565 C CA . ARG A 1 74 ? 7.375 -29.203 -6.961 1 94.31 74 ARG A CA 1
ATOM 566 C C . ARG A 1 74 ? 5.965 -28.969 -7.492 1 94.31 74 ARG A C 1
ATOM 568 O O . ARG A 1 74 ? 5.34 -29.891 -8.031 1 94.31 74 ARG A O 1
ATOM 575 N N . PRO A 1 75 ? 5.43 -27.797 -7.453 1 97.12 75 PRO A N 1
ATOM 576 C CA . PRO A 1 75 ? 4.043 -27.609 -7.891 1 97.12 75 PRO A CA 1
ATOM 577 C C . PRO A 1 75 ? 3.867 -27.797 -9.398 1 97.12 75 PRO A C 1
ATOM 579 O O . PRO A 1 75 ? 4.805 -27.562 -10.164 1 97.12 75 PRO A O 1
ATOM 582 N N . GLU A 1 76 ? 2.662 -28.203 -9.734 1 98.12 76 GLU A N 1
ATOM 583 C CA . GLU A 1 76 ? 2.291 -28.125 -11.141 1 98.12 76 GLU A CA 1
ATOM 584 C C . GLU A 1 76 ? 2.221 -26.672 -11.617 1 98.12 76 GLU A C 1
ATOM 586 O O . GLU A 1 76 ? 1.695 -25.812 -10.906 1 98.12 76 GLU A O 1
ATOM 591 N N . LYS A 1 77 ? 2.807 -26.469 -12.812 1 98.06 77 LYS A N 1
ATOM 592 C CA . LYS A 1 77 ? 2.637 -25.156 -13.445 1 98.06 77 LYS A CA 1
ATOM 593 C C . LYS A 1 77 ? 1.565 -25.203 -14.531 1 98.06 77 LYS A C 1
ATOM 595 O O . LYS A 1 77 ? 1.659 -26 -15.469 1 98.06 77 LYS A O 1
ATOM 600 N N . ILE A 1 78 ? 0.557 -24.422 -14.398 1 98.25 78 ILE A N 1
ATOM 601 C CA . ILE A 1 78 ? -0.442 -24.234 -15.445 1 98.25 78 ILE A CA 1
ATOM 602 C C . ILE A 1 78 ? -0.273 -22.844 -16.078 1 98.25 78 ILE A C 1
ATOM 604 O O . ILE A 1 78 ? -0.405 -21.828 -15.391 1 98.25 78 ILE A O 1
ATOM 608 N N . VAL A 1 79 ? -0.014 -22.844 -17.391 1 98.06 79 VAL A N 1
ATOM 609 C CA . VAL A 1 79 ? 0.413 -21.609 -18.062 1 98.06 79 VAL A CA 1
ATOM 610 C C . VAL A 1 79 ? -0.723 -21.078 -18.938 1 98.06 79 VAL A C 1
ATOM 612 O O . VAL A 1 79 ? -1.292 -21.812 -19.734 1 98.06 79 VAL A O 1
ATOM 615 N N . VAL A 1 80 ? -1.11 -19.859 -18.688 1 97.62 80 VAL A N 1
ATOM 616 C CA . VAL A 1 80 ? -2.078 -19.156 -19.516 1 97.62 80 VAL A CA 1
ATOM 617 C C . VAL A 1 80 ? -1.364 -18.5 -20.703 1 97.62 80 VAL A C 1
ATOM 619 O O . VAL A 1 80 ? -0.696 -17.469 -20.547 1 97.62 80 VAL A O 1
ATOM 622 N N . THR A 1 81 ? -1.499 -19.031 -21.812 1 94.69 81 THR A N 1
ATOM 623 C CA . THR A 1 81 ? -0.805 -18.547 -23 1 94.69 81 THR A CA 1
ATOM 624 C C . THR A 1 81 ? -1.593 -18.891 -24.266 1 94.69 81 THR A C 1
ATOM 626 O O . THR A 1 81 ? -2.355 -19.859 -24.281 1 94.69 81 THR A O 1
ATOM 629 N N . GLY A 1 82 ? -1.574 -17.953 -25.219 1 86.19 82 GLY A N 1
ATOM 630 C CA . GLY A 1 82 ? -2.195 -18.203 -26.516 1 86.19 82 GLY A CA 1
ATOM 631 C C . GLY A 1 82 ? -1.344 -19.062 -27.422 1 86.19 82 GLY A C 1
ATOM 632 O O . GLY A 1 82 ? -1.849 -19.656 -28.391 1 86.19 82 GLY A O 1
ATOM 633 N N . LYS A 1 83 ? -0.1 -18.953 -27.375 1 76.12 83 LYS A N 1
ATOM 634 C CA . LYS A 1 83 ? 0.806 -19.594 -28.328 1 76.12 83 LYS A CA 1
ATOM 635 C C . LYS A 1 83 ? 1.218 -20.984 -27.844 1 76.12 83 LYS A C 1
ATOM 637 O O . LYS A 1 83 ? 1.384 -21.203 -26.641 1 76.12 83 LYS A O 1
ATOM 642 N N . ALA A 1 84 ? 1.13 -21.969 -28.812 1 64.31 84 ALA A N 1
ATOM 643 C CA . ALA A 1 84 ? 1.586 -23.328 -28.594 1 64.31 84 ALA A CA 1
ATOM 644 C C . ALA A 1 84 ? 3.098 -23.391 -28.406 1 64.31 84 ALA A C 1
ATOM 646 O O . ALA A 1 84 ? 3.857 -22.969 -29.297 1 64.31 84 ALA A O 1
ATOM 647 N N . GLY A 1 85 ? 3.691 -22.766 -27.391 1 72.94 85 GLY A N 1
ATOM 648 C CA . GLY A 1 85 ? 5.133 -22.906 -27.266 1 72.94 85 GLY A CA 1
ATOM 649 C C . GLY A 1 85 ? 5.551 -23.984 -26.281 1 72.94 85 GLY A C 1
ATOM 650 O O . GLY A 1 85 ? 4.703 -24.609 -25.641 1 72.94 85 GLY A O 1
ATOM 651 N N . ASP A 1 86 ? 6.809 -24.312 -26.328 1 86.62 86 ASP A N 1
ATOM 652 C CA . ASP A 1 86 ? 7.418 -25.344 -25.484 1 86.62 86 ASP A CA 1
ATOM 653 C C . ASP A 1 86 ? 7.375 -24.938 -24.016 1 86.62 86 ASP A C 1
ATOM 655 O O . ASP A 1 86 ? 7.746 -23.812 -23.672 1 86.62 86 ASP A O 1
ATOM 659 N N . LEU A 1 87 ? 6.621 -25.672 -23.219 1 94.5 87 LEU A N 1
ATOM 660 C CA . LEU A 1 87 ? 6.656 -25.578 -21.766 1 94.5 87 LEU A CA 1
ATOM 661 C C . LEU A 1 87 ? 7.609 -26.609 -21.172 1 94.5 87 LEU A C 1
ATOM 663 O O . LEU A 1 87 ? 7.172 -27.672 -20.703 1 94.5 87 LEU A O 1
ATOM 667 N N . SER A 1 88 ? 8.93 -26.25 -21.141 1 92.69 88 SER A N 1
ATOM 668 C CA . SER A 1 88 ? 9.984 -27.234 -20.859 1 92.69 88 SER A CA 1
ATOM 669 C C . SER A 1 88 ? 10.211 -27.391 -19.359 1 92.69 88 SER A C 1
ATOM 671 O O . SER A 1 88 ? 10.883 -28.328 -18.922 1 92.69 88 SER A O 1
ATOM 673 N N . TRP A 1 89 ? 9.734 -26.438 -18.469 1 96.12 89 TRP A N 1
ATOM 674 C CA . TRP A 1 89 ? 9.844 -26.578 -17.031 1 96.12 89 TRP A CA 1
ATOM 675 C C . TRP A 1 89 ? 9.039 -27.766 -16.531 1 96.12 89 TRP A C 1
ATOM 677 O O . TRP A 1 89 ? 7.871 -27.938 -16.891 1 96.12 89 TRP A O 1
ATOM 687 N N . LYS A 1 90 ? 9.68 -28.641 -15.805 1 95.06 90 LYS A N 1
ATOM 688 C CA . LYS A 1 90 ? 9 -29.859 -15.367 1 95.06 90 LYS A CA 1
ATOM 689 C C . LYS A 1 90 ? 7.641 -29.547 -14.75 1 95.06 90 LYS A C 1
ATOM 691 O O . LYS A 1 90 ? 7.453 -28.484 -14.156 1 95.06 90 LYS A O 1
ATOM 696 N N . ASN A 1 91 ? 6.641 -30.469 -14.898 1 96.56 91 ASN A N 1
ATOM 697 C CA . ASN A 1 91 ? 5.297 -30.391 -14.336 1 96.56 91 ASN A CA 1
ATOM 698 C C . ASN A 1 91 ? 4.535 -29.188 -14.891 1 96.56 91 ASN A C 1
ATOM 700 O O . ASN A 1 91 ? 3.838 -28.484 -14.148 1 96.56 91 ASN A O 1
ATOM 704 N N . SER A 1 92 ? 4.719 -28.875 -16.188 1 97.25 92 SER A N 1
ATOM 705 C CA . SER A 1 92 ? 4.051 -27.719 -16.781 1 97.25 92 SER A CA 1
ATOM 706 C C . SER A 1 92 ? 3.049 -28.141 -17.859 1 97.25 92 SER A C 1
ATOM 708 O O . SER A 1 92 ? 3.299 -29.094 -18.594 1 97.25 92 SER A O 1
ATOM 710 N N . ARG A 1 93 ? 1.933 -27.469 -17.891 1 96.44 93 ARG A N 1
ATOM 711 C CA . ARG A 1 93 ? 0.977 -27.625 -18.984 1 96.44 93 ARG A CA 1
ATOM 712 C C . ARG A 1 93 ? 0.274 -26.312 -19.297 1 96.44 93 ARG A C 1
ATOM 714 O O . ARG A 1 93 ? 0.244 -25.406 -18.469 1 96.44 93 ARG A O 1
ATOM 721 N N . LYS A 1 94 ? -0.289 -26.266 -20.484 1 96.62 94 LYS A N 1
ATOM 722 C CA . LYS A 1 94 ? -1.091 -25.109 -20.906 1 96.62 94 LYS A CA 1
ATOM 723 C C . LYS A 1 94 ? -2.498 -25.188 -20.312 1 96.62 94 LYS A C 1
ATOM 725 O O . LYS A 1 94 ? -3.107 -26.266 -20.281 1 96.62 94 LYS A O 1
ATOM 730 N N . LEU A 1 95 ? -3.004 -24.047 -19.875 1 96.81 95 LEU A N 1
ATOM 731 C CA . LEU A 1 95 ? -4.414 -24 -19.5 1 96.81 95 LEU A CA 1
ATOM 732 C C . LEU A 1 95 ? -5.305 -24.188 -20.734 1 96.81 95 LEU A C 1
ATOM 734 O O . LEU A 1 95 ? -5.121 -23.516 -21.75 1 96.81 95 LEU A O 1
ATOM 738 N N . GLN A 1 96 ? -6.215 -25.047 -20.641 1 94.44 96 GLN A N 1
ATOM 739 C CA . GLN A 1 96 ? -7.113 -25.281 -21.766 1 94.44 96 GLN A CA 1
ATOM 740 C C . GLN A 1 96 ? -8.414 -24.5 -21.609 1 94.44 96 GLN A C 1
ATOM 742 O O . GLN A 1 96 ? -8.953 -24.391 -20.5 1 94.44 96 GLN A O 1
ATOM 747 N N . GLY A 1 97 ? -8.898 -23.953 -22.719 1 94.69 97 GLY A N 1
ATOM 748 C CA . GLY A 1 97 ? -10.172 -23.266 -22.719 1 94.69 97 GLY A CA 1
ATOM 749 C C . GLY A 1 97 ? -10.047 -21.781 -22.375 1 94.69 97 GLY A C 1
ATOM 750 O O . GLY A 1 97 ? -8.938 -21.266 -22.266 1 94.69 97 GLY A O 1
ATOM 751 N N . ASP A 1 98 ? -11.266 -21.172 -22.344 1 96.81 98 ASP A N 1
ATOM 752 C CA . ASP A 1 98 ? -11.297 -19.75 -21.969 1 96.81 98 ASP A CA 1
ATOM 753 C C . ASP A 1 98 ? -10.844 -19.562 -20.516 1 96.81 98 ASP A C 1
ATOM 755 O O . ASP A 1 98 ? -11.172 -20.359 -19.641 1 96.81 98 ASP A O 1
ATOM 759 N N . LEU A 1 99 ? -10.141 -18.531 -20.312 1 97.94 99 LEU A N 1
ATOM 760 C CA . LEU A 1 99 ? -9.438 -18.297 -19.047 1 97.94 99 LEU A CA 1
ATOM 761 C C . LEU A 1 99 ? -10.383 -18.453 -17.859 1 97.94 99 LEU A C 1
ATOM 763 O O . LEU A 1 99 ? -10.18 -19.328 -17.016 1 97.94 99 LEU A O 1
ATOM 767 N N . LEU A 1 100 ? -11.453 -17.625 -17.75 1 98.5 100 LEU A N 1
ATOM 768 C CA . LEU A 1 100 ? -12.242 -17.547 -16.531 1 98.5 100 LEU A CA 1
ATOM 769 C C . LEU A 1 100 ? -13.016 -18.828 -16.297 1 98.5 100 LEU A C 1
ATOM 771 O O . LEU A 1 100 ? -12.953 -19.406 -15.195 1 98.5 100 LEU A O 1
ATOM 775 N N . PRO A 1 101 ? -13.68 -19.422 -17.344 1 98.5 101 PRO A N 1
ATOM 776 C CA . PRO A 1 101 ? -14.305 -20.734 -17.125 1 98.5 101 PRO A CA 1
ATOM 777 C C . PRO A 1 101 ? -13.289 -21.812 -16.734 1 98.5 101 PRO A C 1
ATOM 779 O O . PRO A 1 101 ? -13.578 -22.672 -15.891 1 98.5 101 PRO A O 1
ATOM 782 N N . ALA A 1 102 ? -12.172 -21.781 -17.328 1 98.31 102 ALA A N 1
ATOM 783 C CA . ALA A 1 102 ? -11.148 -22.781 -17.062 1 98.31 102 ALA A CA 1
ATOM 784 C C . ALA A 1 102 ? -10.641 -22.672 -15.625 1 98.31 102 ALA A C 1
ATOM 786 O O . ALA A 1 102 ? -10.406 -23.688 -14.961 1 98.31 102 ALA A O 1
ATOM 787 N N . VAL A 1 103 ? -10.414 -21.469 -15.117 1 98.75 103 VAL A N 1
ATOM 788 C CA . VAL A 1 103 ? -9.945 -21.266 -13.75 1 98.75 103 VAL A CA 1
ATOM 789 C C . VAL A 1 103 ? -11.023 -21.688 -12.766 1 98.75 103 VAL A C 1
ATOM 791 O O . VAL A 1 103 ? -10.734 -22.297 -11.727 1 98.75 103 VAL A O 1
ATOM 794 N N . ARG A 1 104 ? -12.289 -21.359 -13.023 1 98.62 104 ARG A N 1
ATOM 795 C CA . ARG A 1 104 ? -13.375 -21.828 -12.164 1 98.62 104 ARG A CA 1
ATOM 796 C C . ARG A 1 104 ? -13.398 -23.344 -12.078 1 98.62 104 ARG A C 1
ATOM 798 O O . ARG A 1 104 ? -13.594 -23.906 -10.992 1 98.62 104 ARG A O 1
ATOM 805 N N . ALA A 1 105 ? -13.242 -23.969 -13.234 1 98.44 105 ALA A N 1
ATOM 806 C CA . ALA A 1 105 ? -13.195 -25.422 -13.258 1 98.44 105 ALA A CA 1
ATOM 807 C C . ALA A 1 105 ? -12.016 -25.953 -12.445 1 98.44 105 ALA A C 1
ATOM 809 O O . ALA A 1 105 ? -12.148 -26.922 -11.695 1 98.44 105 ALA A O 1
ATOM 810 N N . LEU A 1 106 ? -10.891 -25.328 -12.633 1 98.38 106 LEU A N 1
ATOM 811 C CA . LEU A 1 106 ? -9.688 -25.719 -11.898 1 98.38 106 LEU A CA 1
ATOM 812 C C . LEU A 1 106 ? -9.914 -25.625 -10.391 1 98.38 106 LEU A C 1
ATOM 814 O O . LEU A 1 106 ? -9.508 -26.516 -9.641 1 98.38 106 LEU A O 1
ATOM 818 N N . LYS A 1 107 ? -10.516 -24.547 -9.906 1 98.44 107 LYS A N 1
ATOM 819 C CA . LYS A 1 107 ? -10.812 -24.344 -8.492 1 98.44 107 LYS A CA 1
ATOM 820 C C . LYS A 1 107 ? -11.742 -25.422 -7.961 1 98.44 107 LYS A C 1
ATOM 822 O O . LYS A 1 107 ? -11.719 -25.75 -6.773 1 98.44 107 LYS A O 1
ATOM 827 N N . ALA A 1 108 ? -12.531 -26 -8.82 1 98.12 108 ALA A N 1
ATOM 828 C CA . ALA A 1 108 ? -13.523 -26.984 -8.414 1 98.12 108 ALA A CA 1
ATOM 829 C C . ALA A 1 108 ? -12.898 -28.375 -8.344 1 98.12 108 ALA A C 1
ATOM 831 O O . ALA A 1 108 ? -13.508 -29.312 -7.812 1 98.12 108 ALA A O 1
ATOM 832 N N . GLU A 1 109 ? -11.727 -28.594 -8.852 1 97.56 109 GLU A N 1
ATOM 833 C CA . GLU A 1 109 ? -11.016 -29.859 -8.789 1 97.56 109 GLU A CA 1
ATOM 834 C C . GLU A 1 109 ? -10.406 -30.078 -7.406 1 97.56 109 GLU A C 1
ATOM 836 O O . GLU A 1 109 ? -10.156 -29.125 -6.672 1 97.56 109 GLU A O 1
ATOM 841 N N . PRO A 1 110 ? -10.234 -31.375 -7.027 1 97.69 110 PRO A N 1
ATOM 842 C CA . PRO A 1 110 ? -9.5 -31.609 -5.777 1 97.69 110 PRO A CA 1
ATOM 843 C C . PRO A 1 110 ? -8.055 -31.125 -5.84 1 97.69 110 PRO A C 1
ATOM 845 O O . PRO A 1 110 ? -7.445 -31.125 -6.914 1 97.69 110 PRO A O 1
ATOM 848 N N . GLY A 1 111 ? -7.5 -30.797 -4.648 1 97.81 111 GLY A N 1
ATOM 849 C CA . GLY A 1 111 ? -6.109 -30.375 -4.574 1 97.81 111 GLY A CA 1
ATOM 850 C C . GLY A 1 111 ? -5.879 -29.266 -3.557 1 97.81 111 GLY A C 1
ATOM 851 O O . GLY A 1 111 ? -6.801 -28.875 -2.844 1 97.81 111 GLY A O 1
ATOM 852 N N . GLY A 1 112 ? -4.605 -28.859 -3.449 1 98 112 GLY A N 1
ATOM 853 C CA . GLY A 1 112 ? -4.238 -27.75 -2.576 1 98 112 GLY A CA 1
ATOM 854 C C . GLY A 1 112 ? -4.492 -26.391 -3.197 1 98 112 GLY A C 1
ATOM 855 O O . GLY A 1 112 ? -5.234 -26.281 -4.176 1 98 112 GLY A O 1
ATOM 856 N N . SER A 1 113 ? -3.953 -25.406 -2.643 1 98.25 113 SER A N 1
ATOM 857 C CA . SER A 1 113 ? -4.148 -24.031 -3.082 1 98.25 113 SER A CA 1
ATOM 858 C C . SER A 1 113 ? -3.475 -23.781 -4.426 1 98.25 113 SER A C 1
ATOM 860 O O . SER A 1 113 ? 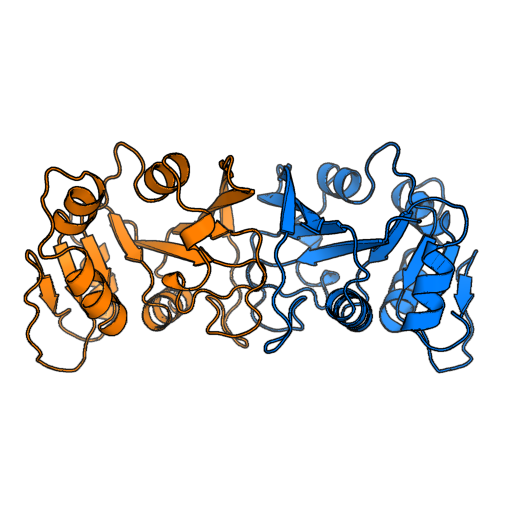-2.473 -24.422 -4.754 1 98.25 113 SER A O 1
ATOM 862 N N . ILE A 1 114 ? -4.047 -22.875 -5.195 1 98.69 114 ILE A N 1
ATOM 863 C CA . ILE A 1 114 ? -3.521 -22.375 -6.457 1 98.69 114 ILE A CA 1
ATOM 864 C C . ILE A 1 114 ? -2.906 -21 -6.25 1 98.69 114 ILE A C 1
ATOM 866 O O . ILE A 1 114 ? -3.568 -20.078 -5.75 1 98.69 114 ILE A O 1
ATOM 870 N N . ALA A 1 115 ? -1.68 -20.875 -6.594 1 98.56 115 ALA A N 1
ATOM 871 C CA . ALA A 1 115 ? -1.021 -19.578 -6.422 1 98.56 115 ALA A CA 1
ATOM 872 C C . ALA A 1 115 ? -0.772 -18.906 -7.766 1 98.56 115 ALA A C 1
ATOM 874 O O . ALA A 1 115 ? -0.342 -19.562 -8.727 1 98.56 115 ALA A O 1
ATOM 875 N N . VAL A 1 116 ? -1.136 -17.703 -7.863 1 98.69 116 VAL A N 1
ATOM 876 C CA . VAL A 1 116 ? -0.747 -16.797 -8.938 1 98.69 116 VAL A CA 1
ATOM 877 C C . VAL A 1 116 ? 0.361 -15.859 -8.453 1 98.69 116 VAL A C 1
ATOM 879 O O . VAL A 1 116 ? 0.106 -14.93 -7.676 1 98.69 116 VAL A O 1
ATOM 882 N N . VAL A 1 117 ? 1.585 -16.062 -8.875 1 97.56 117 VAL A N 1
ATOM 883 C CA . VAL A 1 117 ? 2.748 -15.258 -8.508 1 97.56 117 VAL A CA 1
ATOM 884 C C . VAL A 1 117 ? 3.219 -14.445 -9.703 1 97.56 117 VAL A C 1
ATOM 886 O O . VAL A 1 117 ? 3.34 -14.969 -10.812 1 97.56 117 VAL A O 1
ATOM 889 N N . GLY A 1 118 ? 3.545 -13.156 -9.406 1 97.06 118 GLY A N 1
ATOM 890 C CA . GLY A 1 118 ? 3.754 -12.305 -10.57 1 97.06 118 GLY A CA 1
ATOM 891 C C . GLY A 1 118 ? 2.541 -12.227 -11.477 1 97.06 118 GLY A C 1
ATOM 892 O O . GLY A 1 118 ? 1.453 -11.844 -11.039 1 97.06 118 GLY A O 1
ATOM 893 N N . SER A 1 119 ? 2.824 -12.539 -12.75 1 97.88 119 SER A N 1
ATOM 894 C CA . SER A 1 119 ? 1.711 -12.648 -13.688 1 97.88 119 SER A CA 1
ATOM 895 C C . SER A 1 119 ? 0.675 -11.555 -13.445 1 97.88 119 SER A C 1
ATOM 897 O O . SER A 1 119 ? -0.511 -11.844 -13.281 1 97.88 119 SER A O 1
ATOM 899 N N . THR A 1 120 ? 1.12 -10.281 -13.602 1 97.25 120 THR A N 1
ATOM 900 C CA . THR A 1 120 ? 0.344 -9.117 -13.188 1 97.25 120 THR A CA 1
ATOM 901 C C . THR A 1 120 ? -0.966 -9.039 -13.969 1 97.25 120 THR A C 1
ATOM 903 O O . THR A 1 120 ? -2.031 -8.844 -13.383 1 97.25 120 THR A O 1
ATOM 906 N N . THR A 1 121 ? -0.907 -9.195 -15.32 1 96.44 121 THR A N 1
ATOM 907 C CA . THR A 1 121 ? -2.117 -9.125 -16.125 1 96.44 121 THR A CA 1
ATOM 908 C C . THR A 1 121 ? -3.111 -10.203 -15.711 1 96.44 121 THR A C 1
ATOM 910 O O . THR A 1 121 ? -4.305 -9.938 -15.57 1 96.44 121 THR A O 1
ATOM 913 N N . LEU A 1 122 ? -2.596 -11.383 -15.539 1 98 122 LEU A N 1
ATOM 914 C CA . LEU A 1 122 ? -3.428 -12.5 -15.094 1 98 122 LEU A CA 1
ATOM 915 C C . LEU A 1 122 ? -4.023 -12.219 -13.719 1 98 122 LEU A C 1
ATOM 917 O O . LEU A 1 122 ? -5.227 -12.406 -13.508 1 98 122 LEU A O 1
ATOM 921 N N . ALA A 1 123 ? -3.199 -11.812 -12.758 1 98.12 123 ALA A N 1
ATOM 922 C CA . ALA A 1 123 ? -3.648 -11.492 -11.406 1 98.12 123 ALA A CA 1
ATOM 923 C C . ALA A 1 123 ? -4.777 -10.461 -11.438 1 98.12 123 ALA A C 1
ATOM 925 O O . ALA A 1 123 ? -5.797 -10.633 -10.758 1 98.12 123 ALA A O 1
ATOM 926 N N . ARG A 1 124 ? -4.613 -9.422 -12.25 1 97.19 124 ARG A N 1
ATOM 927 C CA . ARG A 1 124 ? -5.617 -8.367 -12.344 1 97.19 124 ARG A CA 1
ATOM 928 C C . ARG A 1 124 ? -6.934 -8.914 -12.891 1 97.19 124 ARG A C 1
ATOM 930 O O . ARG A 1 124 ? -8.008 -8.586 -12.383 1 97.19 124 ARG A O 1
ATOM 937 N N . THR A 1 125 ? -6.809 -9.688 -13.945 1 97.44 125 THR A N 1
ATOM 938 C CA . THR A 1 125 ? -8.008 -10.266 -14.555 1 97.44 125 THR A CA 1
ATOM 939 C C . THR A 1 125 ? -8.773 -11.109 -13.539 1 97.44 125 THR A C 1
ATOM 941 O O . THR A 1 125 ? -10 -11.016 -13.445 1 97.44 125 THR A O 1
ATOM 944 N N . LEU A 1 126 ? -8.055 -11.914 -12.789 1 97.94 126 LEU A N 1
ATOM 945 C CA . LEU A 1 126 ? -8.695 -12.805 -11.82 1 97.94 126 LEU A CA 1
ATOM 946 C C . LEU A 1 126 ? -9.273 -12.016 -10.648 1 97.94 126 LEU A C 1
ATOM 948 O O . LEU A 1 126 ? -10.328 -12.367 -10.125 1 97.94 126 LEU A O 1
ATOM 952 N N . LEU A 1 127 ? -8.57 -10.969 -10.211 1 96.62 127 LEU A N 1
ATOM 953 C CA . LEU A 1 127 ? -9.094 -10.078 -9.18 1 96.62 127 LEU A CA 1
ATOM 954 C C . LEU A 1 127 ? -10.398 -9.43 -9.633 1 96.62 127 LEU A C 1
ATOM 956 O O . LEU A 1 127 ? -11.375 -9.406 -8.891 1 96.62 127 LEU A O 1
ATOM 960 N N . ASP A 1 128 ? -10.406 -8.953 -10.875 1 95.25 128 ASP A N 1
ATOM 961 C CA . ASP A 1 128 ? -11.578 -8.289 -11.438 1 95.25 128 ASP A CA 1
ATOM 962 C C . ASP A 1 128 ? -12.766 -9.25 -11.523 1 95.25 128 ASP A C 1
ATOM 964 O O . ASP A 1 128 ? -13.914 -8.836 -11.375 1 95.25 128 ASP A O 1
ATOM 968 N N . ALA A 1 129 ? -12.461 -10.461 -11.734 1 96.56 129 ALA A N 1
ATOM 969 C CA . ALA A 1 129 ? -13.508 -11.461 -11.914 1 96.56 129 ALA A CA 1
ATOM 970 C C . ALA A 1 129 ? -14 -11.992 -10.562 1 96.56 129 ALA A C 1
ATOM 972 O O . ALA A 1 129 ? -14.914 -12.812 -10.508 1 96.56 129 ALA A O 1
ATOM 973 N N . GLY A 1 130 ? -13.367 -11.586 -9.445 1 95.25 130 GLY A N 1
ATOM 974 C CA . GLY A 1 130 ? -13.789 -12.016 -8.117 1 95.25 130 GLY A CA 1
ATOM 975 C C . GLY A 1 130 ? -13.383 -13.445 -7.801 1 95.25 130 GLY A C 1
ATOM 976 O O . GLY A 1 130 ? -14 -14.102 -6.961 1 95.25 130 GLY A O 1
ATOM 977 N N . LEU A 1 131 ? -12.312 -13.977 -8.461 1 97.56 131 LEU A N 1
ATOM 978 C CA . LEU A 1 131 ? -11.938 -15.375 -8.305 1 97.56 131 LEU A CA 1
ATOM 979 C C . LEU A 1 131 ? -10.828 -15.531 -7.27 1 97.56 131 LEU A C 1
ATOM 981 O O . LEU A 1 131 ? -10.508 -16.641 -6.852 1 97.56 131 LEU A O 1
ATOM 985 N N . VAL A 1 132 ? -10.25 -14.477 -6.84 1 97.94 132 VAL A N 1
ATOM 986 C CA . VAL A 1 132 ? -9.133 -14.516 -5.895 1 97.94 132 VAL A CA 1
ATOM 987 C C . VAL A 1 132 ? -9.672 -14.617 -4.469 1 97.94 132 VAL A C 1
ATOM 989 O O . VAL A 1 132 ? -10.484 -13.789 -4.047 1 97.94 132 VAL A O 1
ATOM 992 N N . ASP A 1 133 ? -9.18 -15.609 -3.73 1 97.94 133 ASP A N 1
ATOM 993 C CA . ASP A 1 133 ? -9.633 -15.836 -2.361 1 97.94 133 ASP A CA 1
ATOM 994 C C . ASP A 1 133 ? -8.727 -15.125 -1.36 1 97.94 133 ASP A C 1
ATOM 996 O O . ASP A 1 133 ? -9.172 -14.742 -0.276 1 97.94 133 ASP A O 1
ATOM 1000 N N . GLU A 1 134 ? -7.5 -15.023 -1.66 1 98.12 134 GLU A N 1
ATOM 1001 C CA . GLU A 1 134 ? -6.508 -14.445 -0.757 1 98.12 134 GLU A CA 1
ATOM 1002 C C . GLU A 1 134 ? -5.484 -13.609 -1.521 1 98.12 134 GLU A C 1
ATOM 1004 O O . GLU A 1 134 ? -5.051 -13.992 -2.609 1 98.12 134 GLU A O 1
ATOM 1009 N N . LEU A 1 135 ? -5.227 -12.461 -1.011 1 98.31 135 LEU A N 1
ATOM 1010 C CA . LEU A 1 135 ? -4.129 -11.609 -1.452 1 98.31 135 LEU A CA 1
ATOM 1011 C C . LEU A 1 135 ? -2.969 -11.664 -0.463 1 98.31 135 LEU A C 1
ATOM 1013 O O . LEU A 1 135 ? -3.133 -11.328 0.712 1 98.31 135 LEU A O 1
ATOM 1017 N N . SER A 1 136 ? -1.854 -12.188 -0.887 1 98.38 136 SER A N 1
ATOM 1018 C CA . SER A 1 136 ? -0.624 -12.227 -0.104 1 98.38 136 SER A CA 1
ATOM 1019 C C . SER A 1 136 ? 0.398 -11.227 -0.634 1 98.38 136 SER A C 1
ATOM 1021 O O . SER A 1 136 ? 1.023 -11.461 -1.67 1 98.38 136 SER A O 1
ATOM 1023 N N . LEU A 1 137 ? 0.625 -10.148 0.093 1 98.69 137 LEU A N 1
ATOM 1024 C CA . LEU A 1 137 ? 1.456 -9.047 -0.391 1 98.69 137 LEU A CA 1
ATOM 1025 C C . LEU A 1 137 ? 2.686 -8.867 0.493 1 98.69 137 LEU A C 1
ATOM 1027 O O . LEU A 1 137 ? 2.566 -8.766 1.716 1 98.69 137 LEU A O 1
ATOM 1031 N N . LEU A 1 138 ? 3.795 -8.945 -0.066 1 98.75 138 LEU A N 1
ATOM 1032 C CA . LEU A 1 138 ? 5.016 -8.477 0.582 1 98.75 138 LEU A CA 1
ATOM 1033 C C . LEU A 1 138 ? 5.297 -7.023 0.229 1 98.75 138 LEU A C 1
ATOM 1035 O O . LEU A 1 138 ? 5.883 -6.734 -0.816 1 98.75 138 LEU A O 1
ATOM 1039 N N . LEU A 1 139 ? 4.867 -6.141 1.117 1 98.88 139 LEU A N 1
ATOM 1040 C CA . LEU A 1 139 ? 4.926 -4.699 0.905 1 98.88 139 LEU A CA 1
ATOM 1041 C C . LEU A 1 139 ? 6.309 -4.152 1.254 1 98.88 139 LEU A C 1
ATOM 1043 O O . LEU A 1 139 ? 6.695 -4.129 2.426 1 98.88 139 LEU A O 1
ATOM 1047 N N . HIS A 1 140 ? 7.039 -3.707 0.28 1 98.81 140 HIS A N 1
ATOM 1048 C CA . HIS A 1 140 ? 8.406 -3.23 0.431 1 98.81 140 HIS A CA 1
ATOM 1049 C C . HIS A 1 140 ? 8.445 -1.74 0.749 1 98.81 140 HIS A C 1
ATOM 1051 O O . HIS A 1 140 ? 7.605 -0.978 0.259 1 98.81 140 HIS A O 1
ATOM 1057 N N . PRO A 1 141 ? 9.359 -1.318 1.559 1 98.5 141 PRO A N 1
ATOM 1058 C CA . PRO A 1 141 ? 9.469 0.095 1.929 1 98.5 141 PRO A CA 1
ATOM 1059 C C . PRO A 1 141 ? 10.211 0.924 0.885 1 98.5 141 PRO A C 1
ATOM 1061 O O . PRO A 1 141 ? 11.133 1.669 1.225 1 98.5 141 PRO A O 1
ATOM 1064 N N . VAL A 1 142 ? 9.734 0.854 -0.373 1 98.06 142 VAL A N 1
ATOM 1065 C CA . VAL A 1 142 ? 10.352 1.556 -1.494 1 98.06 142 VAL A CA 1
ATOM 1066 C C . VAL A 1 142 ? 9.266 2.086 -2.43 1 98.06 142 VAL A C 1
ATOM 1068 O O . VAL A 1 142 ? 8.203 1.476 -2.568 1 98.06 142 VAL A O 1
ATOM 1071 N N . VAL A 1 143 ? 9.445 3.256 -2.906 1 97.5 143 VAL A N 1
ATOM 1072 C CA . VAL A 1 143 ? 8.734 3.771 -4.07 1 97.5 143 VAL A CA 1
ATOM 1073 C C . VAL A 1 143 ? 9.578 3.561 -5.328 1 97.5 143 VAL A C 1
ATOM 1075 O O . VAL A 1 143 ? 10.695 4.07 -5.426 1 97.5 143 VAL A O 1
ATOM 1078 N N . VAL A 1 144 ? 9.047 2.842 -6.273 1 97.75 144 VAL A N 1
ATOM 1079 C CA . VAL A 1 144 ? 9.797 2.521 -7.48 1 97.75 144 VAL A CA 1
ATOM 1080 C C . VAL A 1 144 ? 9.734 3.691 -8.461 1 97.75 144 VAL A C 1
ATOM 1082 O O . VAL A 1 144 ? 10.727 4.012 -9.117 1 97.75 144 VAL A O 1
ATOM 1085 N N . GLY A 1 145 ? 8.641 4.34 -8.547 1 96.12 145 GLY A N 1
ATOM 1086 C CA . GLY A 1 145 ? 8.469 5.508 -9.391 1 96.12 145 GLY A CA 1
ATOM 1087 C C . GLY A 1 145 ? 7.695 5.211 -10.664 1 96.12 145 GLY A C 1
ATOM 1088 O O . GLY A 1 145 ? 6.789 5.961 -11.039 1 96.12 145 GLY A O 1
ATOM 1089 N N . THR A 1 146 ? 8.07 4.188 -11.398 1 95.5 146 THR A N 1
ATOM 1090 C CA . THR A 1 146 ? 7.383 3.809 -12.633 1 95.5 146 THR A CA 1
ATOM 1091 C C . THR A 1 146 ? 7.258 2.291 -12.742 1 95.5 146 THR A C 1
ATOM 1093 O O . THR A 1 146 ? 8.078 1.556 -12.195 1 95.5 146 THR A O 1
ATOM 1096 N N . GLY A 1 147 ? 6.148 1.902 -13.477 1 96.06 147 GLY A N 1
ATOM 1097 C CA . GLY A 1 147 ? 5.941 0.48 -13.695 1 96.06 147 GLY A CA 1
ATOM 1098 C C . GLY A 1 147 ? 4.496 0.053 -13.508 1 96.06 147 GLY A C 1
ATOM 1099 O O . GLY A 1 147 ? 3.676 0.825 -13.008 1 96.06 147 GLY A O 1
ATOM 1100 N N . GLU A 1 148 ? 4.266 -1.194 -13.875 1 96.38 148 GLU A N 1
ATOM 1101 C CA . GLU A 1 148 ? 2.918 -1.733 -13.711 1 96.38 148 GLU A CA 1
ATOM 1102 C C . GLU A 1 148 ? 2.574 -1.926 -12.234 1 96.38 148 GLU A C 1
ATOM 1104 O O . GLU A 1 148 ? 3.408 -2.383 -11.453 1 96.38 148 GLU A O 1
ATOM 1109 N N . ARG A 1 149 ? 1.38 -1.507 -11.922 1 97.38 149 ARG A N 1
ATOM 1110 C CA . ARG A 1 149 ? 0.873 -1.653 -10.562 1 97.38 149 ARG A CA 1
ATOM 1111 C C . ARG A 1 149 ? -0.123 -2.805 -10.469 1 97.38 149 ARG A C 1
ATOM 1113 O O . ARG A 1 149 ? -0.751 -3.17 -11.461 1 97.38 149 ARG A O 1
ATOM 1120 N N . LEU A 1 150 ? -0.231 -3.408 -9.289 1 97.94 150 LEU A N 1
ATOM 1121 C CA . LEU A 1 150 ? -1.151 -4.523 -9.109 1 97.94 150 LEU A CA 1
ATOM 1122 C C . LEU A 1 150 ? -2.586 -4.102 -9.406 1 97.94 150 LEU A C 1
ATOM 1124 O O . LEU A 1 150 ? -3.342 -4.852 -10.023 1 97.94 150 LEU A O 1
ATOM 1128 N N . PHE A 1 151 ? -2.959 -2.891 -8.891 1 97.19 151 PHE A N 1
ATOM 1129 C CA . PHE A 1 151 ? -4.289 -2.344 -9.133 1 97.19 151 PHE A CA 1
ATOM 1130 C C . PHE A 1 151 ? -4.242 -1.262 -10.203 1 97.19 151 PHE A C 1
ATOM 1132 O O . PHE A 1 151 ? -3.5 -0.287 -10.078 1 97.19 151 PHE A O 1
ATOM 1139 N N . PRO A 1 152 ? -4.984 -1.445 -11.242 1 92.56 152 PRO A N 1
ATOM 1140 C CA . PRO A 1 152 ? -4.941 -0.49 -12.352 1 92.56 152 PRO A CA 1
ATOM 1141 C C . PRO A 1 152 ? -5.559 0.86 -11.984 1 92.56 152 PRO A C 1
ATOM 1143 O O . PRO A 1 152 ? -6.227 0.982 -10.961 1 92.56 152 PRO A O 1
ATOM 1146 N N . PRO A 1 153 ? -5.285 1.841 -12.789 1 90.31 153 PRO A N 1
ATOM 1147 C CA . PRO A 1 153 ? -5.797 3.186 -12.508 1 90.31 153 PRO A CA 1
ATOM 1148 C C . PRO A 1 153 ? -7.316 3.227 -12.383 1 90.31 153 PRO A C 1
ATOM 1150 O O . PRO A 1 153 ? -7.859 4.055 -11.648 1 90.31 153 PRO A O 1
ATOM 1153 N N . ALA A 1 154 ? -7.906 2.43 -13.234 1 89.44 154 ALA A N 1
ATOM 1154 C CA . ALA A 1 154 ? -9.359 2.312 -13.164 1 89.44 154 ALA A CA 1
ATOM 1155 C C . ALA A 1 154 ? -9.789 0.85 -13.086 1 89.44 154 ALA A C 1
ATOM 1157 O O . ALA A 1 154 ? -9.383 0.03 -13.914 1 89.44 154 ALA A O 1
ATOM 1158 N N . GLY A 1 155 ? -10.375 0.469 -12 1 89.44 155 GLY A N 1
ATOM 1159 C CA . GLY A 1 155 ? -10.852 -0.887 -11.789 1 89.44 155 GLY A CA 1
ATOM 1160 C C . GLY A 1 155 ? -11.969 -0.97 -10.766 1 89.44 155 GLY A C 1
ATOM 1161 O O . GLY A 1 155 ? -12.406 0.051 -10.234 1 89.44 155 GLY A O 1
ATOM 1162 N N . PRO A 1 156 ? -12.469 -2.145 -10.688 1 90.62 156 PRO A N 1
ATOM 1163 C CA . PRO A 1 156 ? -13.539 -2.316 -9.703 1 90.62 156 PRO A CA 1
ATOM 1164 C C . PRO A 1 156 ? -13.055 -2.1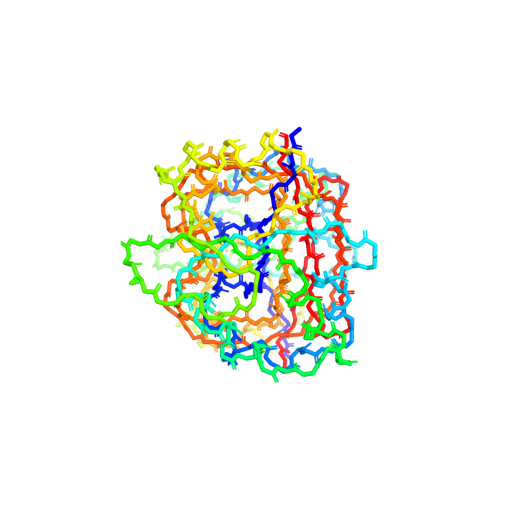45 -8.266 1 90.62 156 PRO A C 1
ATOM 1166 O O . PRO A 1 156 ? -11.898 -2.465 -7.961 1 90.62 156 PRO A O 1
ATOM 1169 N N . GLY A 1 157 ? -13.93 -1.61 -7.434 1 93.81 157 GLY A N 1
ATOM 1170 C CA . GLY A 1 157 ? -13.648 -1.6 -6.008 1 93.81 157 GLY A CA 1
ATOM 1171 C C . GLY A 1 157 ? -13.766 -2.969 -5.367 1 93.81 157 GLY A C 1
ATOM 1172 O O . GLY A 1 157 ? -14.422 -3.861 -5.91 1 93.81 157 GLY A O 1
ATOM 1173 N N . ALA A 1 158 ? -13.133 -3.145 -4.262 1 95.94 158 ALA A N 1
ATOM 1174 C CA . ALA A 1 158 ? -13.203 -4.379 -3.486 1 95.94 158 ALA A CA 1
ATOM 1175 C C . ALA A 1 158 ? -12.883 -4.125 -2.018 1 95.94 158 ALA A C 1
ATOM 1177 O O . ALA A 1 158 ? -12.141 -3.197 -1.69 1 95.94 158 ALA A O 1
ATOM 1178 N N . THR A 1 159 ? -13.469 -4.891 -1.165 1 96.44 159 THR A N 1
ATOM 1179 C CA . THR A 1 159 ? -13.164 -4.844 0.261 1 96.44 159 THR A CA 1
ATOM 1180 C C . THR A 1 159 ? -12.555 -6.164 0.725 1 96.44 159 THR A C 1
ATOM 1182 O O . THR A 1 159 ? -12.977 -7.238 0.294 1 96.44 159 THR A O 1
ATOM 1185 N N . PHE A 1 160 ? -11.602 -6.094 1.602 1 97.94 160 PHE A N 1
ATOM 1186 C CA . PHE A 1 160 ? -10.914 -7.27 2.125 1 97.94 160 PHE A CA 1
ATOM 1187 C C . PHE A 1 160 ? -10.922 -7.266 3.648 1 97.94 160 PHE A C 1
ATOM 1189 O O . PHE A 1 160 ? -11.281 -6.266 4.273 1 97.94 160 PHE A O 1
ATOM 1196 N N . GLU A 1 161 ? -10.688 -8.383 4.195 1 98.19 161 GLU A N 1
ATOM 1197 C CA . GLU A 1 161 ? -10.367 -8.555 5.609 1 98.19 161 GLU A CA 1
ATOM 1198 C C . GLU A 1 161 ? -8.883 -8.867 5.801 1 98.19 161 GLU A C 1
ATOM 1200 O O . GLU A 1 161 ? -8.336 -9.727 5.105 1 98.19 161 GLU A O 1
ATOM 1205 N N . LEU A 1 162 ? -8.242 -8.195 6.723 1 98.69 162 LEU A N 1
ATOM 1206 C CA . LEU A 1 162 ? -6.848 -8.5 7.035 1 98.69 162 LEU A CA 1
ATOM 1207 C C . LEU A 1 162 ? -6.742 -9.797 7.832 1 98.69 162 LEU A C 1
ATOM 1209 O O . LEU A 1 162 ? -7.297 -9.906 8.93 1 98.69 162 LEU A O 1
ATOM 1213 N N . ALA A 1 163 ? -6.094 -10.75 7.277 1 98.31 163 ALA A N 1
ATOM 1214 C CA . ALA A 1 163 ? -5.91 -12.023 7.969 1 98.31 163 ALA A CA 1
ATOM 1215 C C . ALA A 1 163 ? -4.637 -12.016 8.812 1 98.31 163 ALA A C 1
ATOM 1217 O O . ALA A 1 163 ? -4.648 -12.438 9.969 1 98.31 163 ALA A O 1
ATOM 1218 N N . THR A 1 164 ? -3.555 -11.562 8.258 1 98 164 THR A N 1
ATOM 1219 C CA . THR A 1 164 ? -2.289 -11.484 8.977 1 98 164 THR A CA 1
ATOM 1220 C C . THR A 1 164 ? -1.499 -10.25 8.555 1 98 164 THR A C 1
ATOM 1222 O O . THR A 1 164 ? -1.644 -9.766 7.434 1 98 164 THR A O 1
ATOM 1225 N N . CYS A 1 165 ? -0.778 -9.719 9.445 1 98.69 165 CYS A N 1
ATOM 1226 C CA . CYS A 1 165 ? 0.177 -8.633 9.281 1 98.69 165 CYS A CA 1
ATOM 1227 C C . CYS A 1 165 ? 1.482 -8.93 10.008 1 98.69 165 CYS A C 1
ATOM 1229 O O . CYS A 1 165 ? 1.517 -8.984 11.242 1 98.69 165 CYS A O 1
ATOM 1231 N N . THR A 1 166 ? 2.559 -9.078 9.242 1 98.31 166 THR A N 1
ATOM 1232 C CA . THR A 1 166 ? 3.822 -9.5 9.836 1 98.31 166 THR A CA 1
ATOM 1233 C C . THR A 1 166 ? 4.977 -8.656 9.312 1 98.31 166 THR A C 1
ATOM 1235 O O . THR A 1 166 ? 5.43 -8.844 8.18 1 98.31 166 THR A O 1
ATOM 1238 N N . PRO A 1 167 ? 5.492 -7.738 10.125 1 98.56 167 PRO A N 1
ATOM 1239 C CA . PRO A 1 167 ? 6.711 -7.039 9.719 1 98.56 167 PRO A CA 1
ATOM 1240 C C . PRO A 1 167 ? 7.949 -7.934 9.773 1 98.56 167 PRO A C 1
ATOM 1242 O O . PRO A 1 167 ? 8.117 -8.711 10.719 1 98.56 167 PRO A O 1
ATOM 1245 N N . LEU A 1 168 ? 8.719 -7.879 8.742 1 98.19 168 LEU A N 1
ATOM 1246 C CA . LEU A 1 168 ? 9.992 -8.594 8.695 1 98.19 168 LEU A CA 1
ATOM 1247 C C . LEU A 1 168 ? 11.141 -7.68 9.109 1 98.19 168 LEU A C 1
ATOM 1249 O O . LEU A 1 168 ? 10.984 -6.457 9.148 1 98.19 168 LEU A O 1
ATOM 1253 N N . LYS A 1 169 ? 12.328 -8.242 9.383 1 96.88 169 LYS A N 1
ATOM 1254 C CA . LYS A 1 169 ? 13.5 -7.477 9.82 1 96.88 169 LYS A CA 1
ATOM 1255 C C . LYS A 1 169 ? 13.953 -6.508 8.734 1 96.88 169 LYS A C 1
ATOM 1257 O O . LYS A 1 169 ? 14.477 -5.434 9.031 1 96.88 169 LYS A O 1
ATOM 1262 N N . SER A 1 170 ? 13.742 -6.836 7.508 1 97.56 170 SER A N 1
ATOM 1263 C CA . SER A 1 170 ? 14.18 -6.051 6.355 1 97.56 170 SER A CA 1
ATOM 1264 C C . SER A 1 170 ? 13.352 -4.777 6.211 1 97.56 170 SER A C 1
ATOM 1266 O O . SER A 1 170 ? 13.703 -3.889 5.43 1 97.56 170 SER A O 1
ATOM 1268 N N . GLY A 1 171 ? 12.242 -4.703 6.887 1 98 171 GLY A N 1
ATOM 1269 C CA . GLY A 1 171 ? 11.312 -3.598 6.715 1 98 171 GLY A CA 1
ATOM 1270 C C . GLY A 1 171 ? 10.172 -3.918 5.77 1 98 171 GLY A C 1
ATOM 1271 O O . GLY A 1 171 ? 9.25 -3.119 5.613 1 98 171 GLY A O 1
ATOM 1272 N N . VAL A 1 172 ? 10.281 -5.055 5.152 1 98.69 172 VAL A N 1
ATOM 1273 C CA . VAL A 1 172 ? 9.164 -5.551 4.355 1 98.69 172 VAL A CA 1
ATOM 1274 C C . VAL A 1 172 ? 8.039 -6.023 5.277 1 98.69 172 VAL A C 1
ATOM 1276 O O . VAL A 1 172 ? 8.297 -6.613 6.332 1 98.69 172 VAL A O 1
ATOM 1279 N N . VAL A 1 173 ? 6.812 -5.734 4.93 1 98.81 173 VAL A N 1
ATOM 1280 C CA . VAL A 1 173 ? 5.672 -6.199 5.711 1 98.81 173 VAL A CA 1
ATOM 1281 C C . VAL A 1 173 ? 4.871 -7.215 4.902 1 98.81 173 VAL A C 1
ATOM 1283 O O . VAL A 1 173 ? 4.438 -6.926 3.787 1 98.81 173 VAL A O 1
ATOM 1286 N N . HIS A 1 174 ? 4.715 -8.43 5.418 1 98.81 174 HIS A N 1
ATOM 1287 C CA . HIS A 1 174 ? 3.859 -9.438 4.793 1 98.81 174 HIS A CA 1
ATOM 1288 C C . HIS A 1 174 ? 2.4 -9.25 5.203 1 98.81 174 HIS A C 1
ATOM 1290 O O . HIS A 1 174 ? 2.049 -9.43 6.371 1 98.81 174 HIS A O 1
ATOM 1296 N N . LEU A 1 175 ? 1.568 -8.859 4.266 1 98.81 175 LEU A N 1
ATOM 1297 C CA . LEU A 1 175 ? 0.138 -8.648 4.461 1 98.81 175 LEU A CA 1
ATOM 1298 C C . LEU A 1 175 ? -0.67 -9.727 3.746 1 98.81 175 LEU A C 1
ATOM 1300 O O . LEU A 1 175 ? -0.492 -9.953 2.547 1 98.81 175 LEU A O 1
ATOM 1304 N N . VAL A 1 176 ? -1.551 -10.367 4.484 1 98.56 176 VAL A N 1
ATOM 1305 C CA . VAL A 1 176 ? -2.467 -11.328 3.883 1 98.56 176 VAL A CA 1
ATOM 1306 C C . VAL A 1 176 ? -3.908 -10.852 4.062 1 98.56 176 VAL A C 1
ATOM 1308 O O . VAL A 1 176 ? -4.34 -10.57 5.18 1 98.56 176 VAL A O 1
ATOM 1311 N N . TYR A 1 177 ? -4.543 -10.781 2.93 1 98.62 177 TYR A N 1
ATOM 1312 C CA . TYR A 1 177 ? -5.938 -10.352 2.912 1 98.62 177 TYR A CA 1
ATOM 1313 C C . TYR A 1 177 ? -6.84 -11.453 2.367 1 98.62 177 TYR A C 1
ATOM 1315 O O . TYR A 1 177 ? -6.438 -12.203 1.474 1 98.62 177 TYR A O 1
ATOM 1323 N N . ARG A 1 178 ? -8.039 -11.477 2.908 1 98.12 178 ARG A N 1
ATOM 1324 C CA . ARG A 1 178 ? -9.07 -12.375 2.393 1 98.12 178 ARG A CA 1
ATOM 1325 C C . ARG A 1 178 ? -10.281 -11.586 1.905 1 98.12 178 ARG A C 1
ATOM 1327 O O . ARG A 1 178 ? -10.562 -10.492 2.408 1 98.12 178 ARG A O 1
ATOM 1334 N N . LYS A 1 179 ? -10.828 -12.172 0.889 1 91.44 179 LYS A N 1
ATOM 1335 C CA . LYS A 1 179 ? -12.07 -11.547 0.435 1 91.44 179 LYS A CA 1
ATOM 1336 C C . LYS A 1 179 ? -13.094 -11.469 1.565 1 91.44 179 LYS A C 1
ATOM 1338 O O . LYS A 1 179 ? -13.25 -12.414 2.338 1 91.44 179 LYS A O 1
ATOM 1343 N N . ALA A 1 180 ? -13.719 -10.195 1.787 1 84.56 180 ALA A N 1
ATOM 1344 C CA . ALA A 1 180 ? -14.688 -10.023 2.865 1 84.56 180 ALA A CA 1
ATOM 1345 C C . ALA A 1 180 ? -15.938 -10.875 2.623 1 84.56 180 ALA A C 1
ATOM 1347 O O . ALA A 1 180 ? -16.266 -11.18 1.477 1 84.56 180 ALA A O 1
ATOM 1348 N N . MET B 1 1 ? 16.156 20.844 12.844 1 93.5 1 MET B N 1
ATOM 1349 C CA . MET B 1 1 ? 15.07 21.094 11.906 1 93.5 1 MET B CA 1
ATOM 1350 C C . MET B 1 1 ? 13.812 20.359 12.32 1 93.5 1 MET B C 1
ATOM 1352 O O . MET B 1 1 ? 13.883 19.234 12.836 1 93.5 1 MET B O 1
ATOM 1356 N N . ARG B 1 2 ? 12.633 21.047 12.172 1 98.19 2 ARG B N 1
ATOM 1357 C CA . ARG B 1 2 ? 11.352 20.438 12.5 1 98.19 2 ARG B CA 1
ATOM 1358 C C . ARG B 1 2 ? 11.078 19.219 11.609 1 98.19 2 ARG B C 1
ATOM 1360 O O . ARG B 1 2 ? 11.469 19.219 10.438 1 98.19 2 ARG B O 1
ATOM 1367 N N . LYS B 1 3 ? 10.484 18.328 12.188 1 97.81 3 LYS B N 1
ATOM 1368 C CA . LYS B 1 3 ? 10.062 17.141 11.445 1 97.81 3 LYS B CA 1
ATOM 1369 C C . LYS B 1 3 ? 8.82 17.438 10.609 1 97.81 3 LYS B C 1
ATOM 1371 O O . LYS B 1 3 ? 7.852 18 11.102 1 97.81 3 LYS B O 1
ATOM 1376 N N . LEU B 1 4 ? 8.859 17.047 9.312 1 98.69 4 LEU B N 1
ATOM 1377 C CA . LEU B 1 4 ? 7.684 17.125 8.453 1 98.69 4 LEU B CA 1
ATOM 1378 C C . LEU B 1 4 ? 7.105 15.742 8.18 1 98.69 4 LEU B C 1
ATOM 1380 O O . LEU B 1 4 ? 7.801 14.8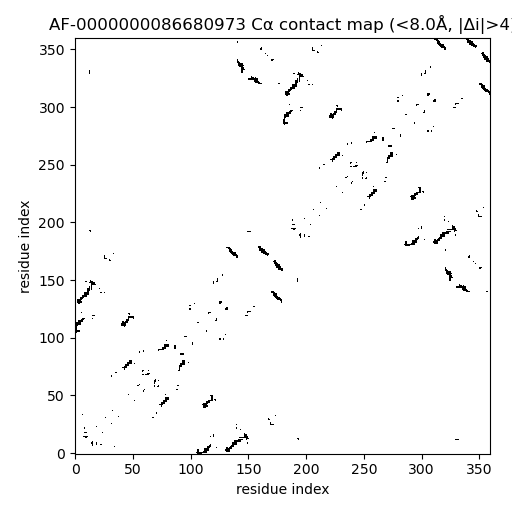75 7.66 1 98.69 4 LEU B O 1
ATOM 1384 N N . ILE B 1 5 ? 5.867 15.555 8.523 1 98.56 5 ILE B N 1
ATOM 1385 C CA . ILE B 1 5 ? 5.172 14.273 8.438 1 98.56 5 ILE B CA 1
ATOM 1386 C C . ILE B 1 5 ? 4.059 14.359 7.398 1 98.56 5 ILE B C 1
ATOM 1388 O O . ILE B 1 5 ? 3.211 15.25 7.461 1 98.56 5 ILE B O 1
ATOM 1392 N N . VAL B 1 6 ? 4.09 13.523 6.477 1 98.56 6 VAL B N 1
ATOM 1393 C CA . VAL B 1 6 ? 2.918 13.312 5.629 1 98.56 6 VAL B CA 1
ATOM 1394 C C . VAL B 1 6 ? 2.074 12.172 6.191 1 98.56 6 VAL B C 1
ATOM 1396 O O . VAL B 1 6 ? 2.578 11.07 6.406 1 98.56 6 VAL B O 1
ATOM 1399 N N . ALA B 1 7 ? 0.847 12.438 6.488 1 98.38 7 ALA B N 1
ATOM 1400 C CA . ALA B 1 7 ? -0.08 11.461 7.055 1 98.38 7 ALA B CA 1
ATOM 1401 C C . ALA B 1 7 ? -1.317 11.305 6.172 1 98.38 7 ALA B C 1
ATOM 1403 O O . ALA B 1 7 ? -2.006 12.289 5.883 1 98.38 7 ALA B O 1
ATOM 1404 N N . GLU B 1 8 ? -1.634 10.141 5.734 1 98.5 8 GLU B N 1
ATOM 1405 C CA . GLU B 1 8 ? -2.734 9.906 4.805 1 98.5 8 GLU B CA 1
ATOM 1406 C C . GLU B 1 8 ? -3.516 8.648 5.18 1 98.5 8 GLU B C 1
ATOM 1408 O O . GLU B 1 8 ? -2.93 7.648 5.602 1 98.5 8 GLU B O 1
ATOM 1413 N N . PHE B 1 9 ? -4.859 8.734 5.074 1 98.5 9 PHE B N 1
ATOM 1414 C CA . PHE B 1 9 ? -5.617 7.516 4.809 1 98.5 9 PHE B CA 1
ATOM 1415 C C . PHE B 1 9 ? -5.348 7.004 3.4 1 98.5 9 PHE B C 1
ATOM 1417 O O . PHE B 1 9 ? -5.469 7.75 2.428 1 98.5 9 PHE B O 1
ATOM 1424 N N . ILE B 1 10 ? -4.941 5.77 3.35 1 98.81 10 ILE B N 1
ATOM 1425 C CA . ILE B 1 10 ? -4.586 5.25 2.031 1 98.81 10 ILE B CA 1
ATOM 1426 C C . ILE B 1 10 ? -5.215 3.875 1.832 1 98.81 10 ILE B C 1
ATOM 1428 O O . ILE B 1 10 ? -5.234 3.055 2.754 1 98.81 10 ILE B O 1
ATOM 1432 N N . ALA B 1 11 ? -5.84 3.645 0.631 1 98.62 11 ALA B N 1
ATOM 1433 C CA . ALA B 1 11 ? -6.398 2.348 0.265 1 98.62 11 ALA B CA 1
ATOM 1434 C C . ALA B 1 11 ? -5.316 1.412 -0.265 1 98.62 11 ALA B C 1
ATOM 1436 O O . ALA B 1 11 ? -4.191 1.844 -0.534 1 98.62 11 ALA B O 1
ATOM 1437 N N . LEU B 1 12 ? -5.605 0.157 -0.436 1 98.19 12 LEU B N 1
ATOM 1438 C CA . LEU B 1 12 ? -4.652 -0.839 -0.91 1 98.19 12 LEU B CA 1
ATOM 1439 C C . LEU B 1 12 ? -4.137 -0.48 -2.299 1 98.19 12 LEU B C 1
ATOM 1441 O O . LEU B 1 12 ? -2.992 -0.79 -2.641 1 98.19 12 LEU B O 1
ATOM 1445 N N . ASP B 1 13 ? -5 0.176 -3.072 1 97.81 13 ASP B N 1
ATOM 1446 C CA . ASP B 1 13 ? -4.602 0.524 -4.434 1 97.81 13 ASP B CA 1
ATOM 1447 C C . ASP B 1 13 ? -3.904 1.881 -4.469 1 97.81 13 ASP B C 1
ATOM 1449 O O . ASP B 1 13 ? -3.633 2.416 -5.547 1 97.81 13 ASP B O 1
ATOM 1453 N N . GLY B 1 14 ? -3.674 2.52 -3.33 1 98.12 14 GLY B N 1
ATOM 1454 C CA . GLY B 1 14 ? -2.898 3.746 -3.229 1 98.12 14 GLY B CA 1
ATOM 1455 C C . GLY B 1 14 ? -3.754 5 -3.262 1 98.12 14 GLY B C 1
ATOM 1456 O O . GLY B 1 14 ? -3.236 6.113 -3.164 1 98.12 14 GLY B O 1
ATOM 1457 N N . VAL B 1 15 ? -5.074 4.84 -3.391 1 98.25 15 VAL B N 1
ATOM 1458 C CA . VAL B 1 15 ? -5.973 5.984 -3.479 1 98.25 15 VAL B CA 1
ATOM 1459 C C . VAL B 1 15 ? -6.039 6.695 -2.127 1 98.25 15 VAL B C 1
ATOM 1461 O O . VAL B 1 15 ? -6.172 6.051 -1.085 1 98.25 15 VAL B O 1
ATOM 1464 N N . VAL B 1 16 ? -5.93 7.996 -2.213 1 98.38 16 VAL B N 1
ATOM 1465 C CA . VAL B 1 16 ? -6.043 8.836 -1.028 1 98.38 16 VAL B CA 1
ATOM 1466 C C . VAL B 1 16 ? -7.133 9.891 -1.245 1 98.38 16 VAL B C 1
ATOM 1468 O O . VAL B 1 16 ? -7.461 10.648 -0.332 1 98.38 16 VAL B O 1
ATOM 1471 N N . GLU B 1 17 ? -7.688 9.93 -2.385 1 97.06 17 GLU B N 1
ATOM 1472 C CA . GLU B 1 17 ? -8.711 10.922 -2.721 1 97.06 17 GLU B CA 1
ATOM 1473 C C . GLU B 1 17 ? -10.016 10.633 -1.987 1 97.06 17 GLU B C 1
ATOM 1475 O O . GLU B 1 17 ? -10.469 9.492 -1.944 1 97.06 17 GLU B O 1
ATOM 1480 N N . SER B 1 18 ? -10.602 11.648 -1.444 1 96.19 18 SER B N 1
ATOM 1481 C CA . SER B 1 18 ? -11.945 11.648 -0.879 1 96.19 18 SER B CA 1
ATOM 1482 C C . SER B 1 18 ? -12.141 10.484 0.085 1 96.19 18 SER B C 1
ATOM 1484 O O . SER B 1 18 ? -13.102 9.719 -0.039 1 96.19 18 SER B O 1
ATOM 1486 N N . PRO B 1 19 ? -11.258 10.453 1.115 1 97 19 PRO B N 1
ATOM 1487 C CA . PRO B 1 19 ? -11.367 9.305 2.021 1 97 19 PRO B CA 1
ATOM 1488 C C . PRO B 1 19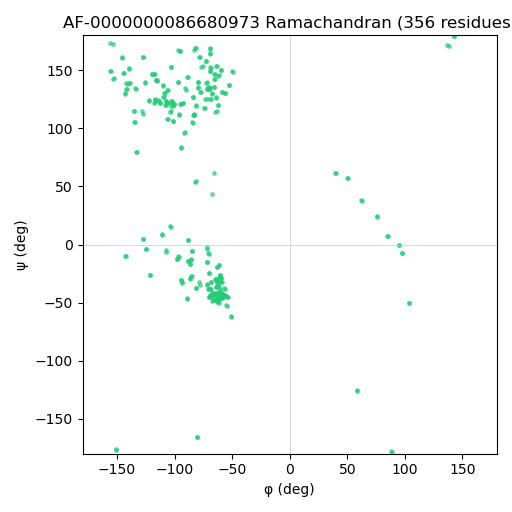 ? -12.703 9.258 2.754 1 97 19 PRO B C 1
ATOM 1490 O O . PRO B 1 19 ? -13.117 8.195 3.217 1 97 19 PRO B O 1
ATOM 1493 N N . GLU B 1 20 ? -13.438 10.336 2.842 1 94.12 20 GLU B N 1
ATOM 1494 C CA . GLU B 1 20 ? -14.727 10.344 3.52 1 94.12 20 GLU B CA 1
ATOM 1495 C C . GLU B 1 20 ? -15.711 9.383 2.846 1 94.12 20 GLU B C 1
ATOM 1497 O O . GLU B 1 20 ? -16.719 8.992 3.445 1 94.12 20 GLU B O 1
ATOM 1502 N N . ARG B 1 21 ? -15.422 9.008 1.647 1 96.38 21 ARG B N 1
ATOM 1503 C CA . ARG B 1 21 ? -16.328 8.156 0.892 1 96.38 21 ARG B CA 1
ATOM 1504 C C . ARG B 1 21 ? -16.031 6.68 1.152 1 96.38 21 ARG B C 1
ATOM 1506 O O . ARG B 1 21 ? -16.844 5.812 0.83 1 96.38 21 ARG B O 1
ATOM 1513 N N . TRP B 1 22 ? -14.898 6.336 1.74 1 97 22 TRP B N 1
ATOM 1514 C CA . TRP B 1 22 ? -14.586 4.914 1.751 1 97 22 TRP B CA 1
ATOM 1515 C C . TRP B 1 22 ? -13.922 4.512 3.062 1 97 22 TRP B C 1
ATOM 1517 O O . TRP B 1 22 ? -13.781 3.322 3.357 1 97 22 TRP B O 1
ATOM 1527 N N . HIS B 1 23 ? -13.523 5.484 3.926 1 96.44 23 HIS B N 1
ATOM 1528 C CA . HIS B 1 23 ? -12.766 5.164 5.129 1 96.44 23 HIS B CA 1
ATOM 1529 C C . HIS B 1 23 ? -13.68 5.086 6.352 1 96.44 23 HIS B C 1
ATOM 1531 O O . HIS B 1 23 ? -13.289 4.535 7.383 1 96.44 23 HIS B O 1
ATOM 1537 N N . MET B 1 24 ? -14.969 5.535 6.309 1 95.06 24 MET B N 1
ATOM 1538 C CA . MET B 1 24 ? -15.797 5.809 7.48 1 95.06 24 MET B CA 1
ATOM 1539 C C . MET B 1 24 ? -16.141 4.516 8.219 1 95.06 24 MET B C 1
ATOM 1541 O O . MET B 1 24 ? -16.312 4.523 9.438 1 95.06 24 MET B O 1
ATOM 1545 N N . THR B 1 25 ? -16.281 3.426 7.551 1 95.56 25 THR B N 1
ATOM 1546 C CA . THR B 1 25 ? -16.656 2.16 8.172 1 95.56 25 THR B CA 1
ATOM 1547 C C . THR B 1 25 ? -15.508 1.613 9.023 1 95.56 25 THR B C 1
ATOM 1549 O O . THR B 1 25 ? -15.711 0.693 9.82 1 95.56 25 THR B O 1
ATOM 1552 N N . TYR B 1 26 ? -14.352 2.221 8.977 1 97.19 26 TYR B N 1
ATOM 1553 C CA . TYR B 1 26 ? -13.172 1.704 9.664 1 97.19 26 TYR B CA 1
ATOM 1554 C C . TYR B 1 26 ? -12.836 2.557 10.883 1 97.19 26 TYR B C 1
ATOM 1556 O O . TYR B 1 26 ? -11.945 2.209 11.656 1 97.19 26 TYR B O 1
ATOM 1564 N N . VAL B 1 27 ? -13.523 3.633 11.062 1 94.25 27 VAL B N 1
ATOM 1565 C CA . VAL B 1 27 ? -13.18 4.598 12.102 1 94.25 27 VAL B CA 1
ATOM 1566 C C . VAL B 1 27 ? -13.523 4.023 13.469 1 94.25 27 VAL B C 1
ATOM 1568 O O . VAL B 1 27 ? -14.648 3.561 13.695 1 94.25 27 VAL B O 1
ATOM 1571 N N . ASP B 1 28 ? -12.57 3.984 14.336 1 93.31 28 ASP B N 1
ATOM 1572 C CA . ASP B 1 28 ? -12.742 3.582 15.727 1 93.31 28 ASP B CA 1
ATOM 1573 C C . ASP B 1 28 ? -11.734 4.277 16.641 1 93.31 28 ASP B C 1
ATOM 1575 O O . ASP B 1 28 ? -11 5.164 16.188 1 93.31 28 ASP B O 1
ATOM 1579 N N . ALA B 1 29 ? -11.719 3.963 17.891 1 91.44 29 ALA B N 1
ATOM 1580 C CA . ALA B 1 29 ? -10.867 4.637 18.875 1 91.44 29 ALA B CA 1
ATOM 1581 C C . ALA B 1 29 ? -9.391 4.398 18.562 1 91.44 29 ALA B C 1
ATOM 1583 O O . ALA B 1 29 ? -8.562 5.293 18.75 1 91.44 29 ALA B O 1
ATOM 1584 N N . GLU B 1 30 ? -9.039 3.215 18.094 1 94.94 30 GLU B N 1
ATOM 1585 C CA . GLU B 1 30 ? -7.652 2.891 17.766 1 94.94 30 GLU B CA 1
ATOM 1586 C C . GLU B 1 30 ? -7.137 3.771 16.625 1 94.94 30 GLU B C 1
ATOM 1588 O O . GLU B 1 30 ? -5.988 4.219 16.656 1 94.94 30 GLU B O 1
ATOM 1593 N N . MET B 1 31 ? -7.98 3.943 15.672 1 94.06 31 MET B N 1
ATOM 1594 C CA . MET B 1 31 ? -7.582 4.766 14.531 1 94.06 31 MET B CA 1
ATOM 1595 C C . MET B 1 31 ? -7.328 6.203 14.961 1 94.06 31 MET B C 1
ATOM 1597 O O . MET B 1 31 ? -6.324 6.805 14.57 1 94.06 31 MET B O 1
ATOM 1601 N N . PHE B 1 32 ? -8.258 6.715 15.742 1 90.31 32 PHE B N 1
ATOM 1602 C CA . PHE B 1 32 ? -8.07 8.078 16.234 1 90.31 32 PHE B CA 1
ATOM 1603 C C . PHE B 1 32 ? -6.762 8.203 17 1 90.31 32 PHE B C 1
ATOM 1605 O O . PHE B 1 32 ? -6.02 9.172 16.812 1 90.31 32 PHE B O 1
ATOM 1612 N N . ALA B 1 33 ? -6.445 7.262 17.828 1 92.88 33 ALA B N 1
ATOM 1613 C CA . ALA B 1 33 ? -5.203 7.258 18.594 1 92.88 33 ALA B CA 1
ATOM 1614 C C . ALA B 1 33 ? -3.986 7.203 17.672 1 92.88 33 ALA B C 1
ATOM 1616 O O . ALA B 1 33 ? -2.951 7.809 17.969 1 92.88 33 ALA B O 1
ATOM 1617 N N . ALA B 1 34 ? -4.125 6.488 16.594 1 93.81 34 ALA B N 1
ATOM 1618 C CA . ALA B 1 34 ? -3.031 6.367 15.641 1 93.81 34 ALA B CA 1
ATOM 1619 C C . ALA B 1 34 ? -2.824 7.672 14.875 1 93.81 34 ALA B C 1
ATOM 1621 O O . ALA B 1 34 ? -1.693 8.031 14.547 1 93.81 34 ALA B O 1
ATOM 1622 N N . MET B 1 35 ? -3.869 8.352 14.609 1 91.31 35 MET B N 1
ATOM 1623 C CA . MET B 1 35 ? -3.809 9.617 13.891 1 91.31 35 MET B CA 1
ATOM 1624 C C . MET B 1 35 ? -3.133 10.688 14.742 1 91.31 35 MET B C 1
ATOM 1626 O O . MET B 1 35 ? -2.393 11.523 14.219 1 91.31 35 MET B O 1
ATOM 1630 N N . TRP B 1 36 ? -3.434 10.641 15.984 1 92.44 36 TRP B N 1
ATOM 1631 C CA . TRP B 1 36 ? -2.893 11.602 16.938 1 92.44 36 TRP B CA 1
ATOM 1632 C C . TRP B 1 36 ? -2.379 10.891 18.188 1 92.44 36 TRP B C 1
ATOM 1634 O O . TRP B 1 36 ? -3.037 10.906 19.234 1 92.44 36 TRP B O 1
ATOM 1644 N N . PRO B 1 37 ? -1.161 10.328 18.047 1 87.31 37 PRO B N 1
ATOM 1645 C CA . PRO B 1 37 ? -0.636 9.602 19.203 1 87.31 37 PRO B CA 1
ATOM 1646 C C . PRO B 1 37 ? -0.487 10.492 20.438 1 87.31 37 PRO B C 1
ATOM 1648 O O . PRO B 1 37 ? -0.217 11.688 20.312 1 87.31 37 PRO B O 1
ATOM 1651 N N . ALA B 1 38 ? -0.645 9.805 21.516 1 83.19 38 ALA B N 1
ATOM 1652 C CA . ALA B 1 38 ? -0.435 10.516 22.766 1 83.19 38 ALA B CA 1
ATOM 1653 C C . ALA B 1 38 ? 0.975 11.094 22.844 1 83.19 38 ALA B C 1
ATOM 1655 O O . ALA B 1 38 ? 1.951 10.414 22.531 1 83.19 38 ALA B O 1
ATOM 1656 N N . GLY B 1 39 ? 1.032 12.32 23.188 1 84.75 39 GLY B N 1
ATOM 1657 C CA . GLY B 1 39 ? 2.322 12.977 23.297 1 84.75 39 GLY B CA 1
ATOM 1658 C C . GLY B 1 39 ? 2.842 13.523 21.984 1 84.75 39 GLY B C 1
ATOM 1659 O O . GLY B 1 39 ? 4.004 13.922 21.891 1 84.75 39 GLY B O 1
ATOM 1660 N N . SER B 1 40 ? 1.957 13.422 21.062 1 89.56 40 SER B N 1
ATOM 1661 C CA . SER B 1 40 ? 2.32 14.016 19.766 1 89.56 40 SER B CA 1
ATOM 1662 C C . SER B 1 40 ? 2.773 15.469 19.938 1 89.56 40 SER B C 1
ATOM 1664 O O . SER B 1 40 ? 2.18 16.219 20.719 1 89.56 40 SER B O 1
ATOM 1666 N N . ASP B 1 41 ? 3.816 15.797 19.25 1 95.06 41 ASP B N 1
ATOM 1667 C CA . ASP B 1 41 ? 4.328 17.156 19.344 1 95.06 41 ASP B CA 1
ATOM 1668 C C . ASP B 1 41 ? 3.949 17.984 18.125 1 95.06 41 ASP B C 1
ATOM 1670 O O . ASP B 1 41 ? 4.602 18.984 17.812 1 95.06 41 ASP B O 1
ATOM 1674 N N . ILE B 1 42 ? 3.006 17.516 17.344 1 96.81 42 ILE B N 1
ATOM 1675 C CA . ILE B 1 42 ? 2.537 18.25 16.188 1 96.81 42 ILE B CA 1
ATOM 1676 C C . ILE B 1 42 ? 1.928 19.578 16.625 1 96.81 42 ILE B C 1
ATOM 1678 O O . ILE B 1 42 ? 0.912 19.609 17.328 1 96.81 42 ILE B O 1
ATOM 1682 N N . ASP B 1 43 ? 2.516 20.625 16.125 1 97.94 43 ASP B N 1
ATOM 1683 C CA . ASP B 1 43 ? 1.978 21.922 16.5 1 97.94 43 ASP B CA 1
ATOM 1684 C C . ASP B 1 43 ? 1.671 22.766 15.258 1 97.94 43 ASP B C 1
ATOM 1686 O O . ASP B 1 43 ? 1.271 23.922 15.375 1 97.94 43 ASP B O 1
ATOM 1690 N N . THR B 1 44 ? 1.818 22.219 14.07 1 98.56 44 THR B N 1
ATOM 1691 C CA . THR B 1 44 ? 1.545 22.906 12.812 1 98.56 44 THR B CA 1
ATOM 1692 C C . THR B 1 44 ? 0.927 21.938 11.805 1 98.56 44 THR B C 1
ATOM 1694 O O . THR B 1 44 ? 1.41 20.812 11.625 1 98.56 44 THR B O 1
ATOM 1697 N N . LEU B 1 45 ? -0.165 22.328 11.211 1 98.38 45 LEU B N 1
ATOM 1698 C CA . LEU B 1 45 ? -0.724 21.703 10.023 1 98.38 45 LEU B CA 1
ATOM 1699 C C . LEU B 1 45 ? -0.411 22.516 8.773 1 98.38 45 LEU B C 1
ATOM 1701 O O . LEU B 1 45 ? -0.71 23.703 8.719 1 98.38 45 LEU B O 1
ATOM 1705 N N . LEU B 1 46 ? 0.276 21.969 7.855 1 98.75 46 LEU B N 1
ATOM 1706 C CA . LEU B 1 46 ? 0.497 22.547 6.535 1 98.75 46 LEU B CA 1
ATOM 1707 C C . LEU B 1 46 ? -0.497 21.984 5.523 1 98.75 46 LEU B C 1
ATOM 1709 O O . LEU B 1 46 ? -0.417 20.812 5.156 1 98.75 46 LEU B O 1
ATOM 1713 N N . LEU B 1 47 ? -1.428 22.844 5.039 1 98.31 47 LEU B N 1
ATOM 1714 C CA . LEU B 1 47 ? -2.584 22.344 4.293 1 98.31 47 LEU B CA 1
ATOM 1715 C C . LEU B 1 47 ? -2.68 23.031 2.932 1 98.31 47 LEU B C 1
ATOM 1717 O O . LEU B 1 47 ? -2.43 24.234 2.814 1 98.31 47 LEU B O 1
ATOM 1721 N N . GLY B 1 48 ? -3.02 22.25 1.947 1 97.44 48 GLY B N 1
ATOM 1722 C CA . GLY B 1 48 ? -3.553 22.859 0.745 1 97.44 48 GLY B CA 1
ATOM 1723 C C . GLY B 1 48 ? -4.93 23.469 0.944 1 97.44 48 GLY B C 1
ATOM 1724 O O . GLY B 1 48 ? -5.629 23.125 1.9 1 97.44 48 GLY B O 1
ATOM 1725 N N . ARG B 1 49 ? -5.375 24.219 0.024 1 96.44 49 ARG B N 1
ATOM 1726 C CA . ARG B 1 49 ? -6.602 25 0.173 1 96.44 49 ARG B CA 1
ATOM 1727 C C . ARG B 1 49 ? -7.824 24.094 0.227 1 96.44 49 ARG B C 1
ATOM 1729 O O . ARG B 1 49 ? -8.711 24.281 1.058 1 96.44 49 ARG B O 1
ATOM 1736 N N . VAL B 1 50 ? -7.875 23.109 -0.617 1 95.12 50 VAL B N 1
ATOM 1737 C CA . VAL B 1 50 ? -9.031 22.219 -0.69 1 95.12 50 VAL B CA 1
ATOM 1738 C C . VAL B 1 50 ? -9.203 21.484 0.635 1 95.12 50 VAL B C 1
ATOM 1740 O O . VAL B 1 50 ? -10.312 21.438 1.184 1 95.12 50 VAL B O 1
ATOM 1743 N N . THR B 1 51 ? -8.148 20.922 1.144 1 96.69 51 THR B N 1
ATOM 1744 C CA . THR B 1 51 ? -8.195 20.234 2.424 1 96.69 51 THR B CA 1
ATOM 1745 C C . THR B 1 51 ? -8.539 21.203 3.553 1 96.69 51 THR B C 1
ATOM 1747 O O . THR B 1 51 ? -9.336 20.875 4.438 1 96.69 51 THR B O 1
ATOM 1750 N N . TYR B 1 52 ? -7.949 22.391 3.508 1 96.94 52 TYR B N 1
ATOM 1751 C CA . TYR B 1 52 ? -8.258 23.391 4.512 1 96.94 52 TYR B CA 1
ATOM 1752 C C . TYR B 1 52 ? -9.766 23.656 4.578 1 96.94 52 TYR B C 1
ATOM 1754 O O . TYR B 1 52 ? -10.352 23.625 5.656 1 96.94 52 TYR B O 1
ATOM 1762 N N . ASP B 1 53 ? -10.352 23.938 3.418 1 95.94 53 ASP B N 1
ATOM 1763 C CA . ASP B 1 53 ? -11.773 24.25 3.387 1 95.94 53 ASP B CA 1
ATOM 1764 C C . ASP B 1 53 ? -12.609 23.109 3.938 1 95.94 53 ASP B C 1
ATOM 1766 O O . ASP B 1 53 ? -13.555 23.328 4.707 1 95.94 53 ASP B O 1
ATOM 1770 N N . SER B 1 54 ? -12.266 21.953 3.586 1 95.81 54 SER B N 1
ATOM 1771 C CA . SER B 1 54 ? -12.984 20.781 4.066 1 95.81 54 SER B CA 1
ATOM 1772 C C . SER B 1 54 ? -12.867 20.641 5.578 1 95.81 54 SER B C 1
ATOM 1774 O O . SER B 1 54 ? -13.867 20.453 6.273 1 95.81 54 SER B O 1
ATOM 1776 N N . PHE B 1 55 ? -11.633 20.734 6.086 1 96.56 55 PHE B N 1
ATOM 1777 C CA . PHE B 1 55 ? -11.391 20.578 7.516 1 96.56 55 PHE B CA 1
ATOM 1778 C C . PHE B 1 55 ? -12.039 21.719 8.297 1 96.56 55 PHE B C 1
ATOM 1780 O O . PHE B 1 55 ? -12.633 21.484 9.352 1 96.56 55 PHE B O 1
ATOM 1787 N N . ALA B 1 56 ? -11.906 22.891 7.797 1 96.25 56 ALA B N 1
ATOM 1788 C CA . ALA B 1 56 ? -12.547 24.016 8.461 1 96.25 56 ALA B CA 1
ATOM 1789 C C . ALA B 1 56 ? -14.039 23.781 8.633 1 96.25 56 ALA B C 1
ATOM 1791 O O . ALA B 1 56 ? -14.609 24.078 9.688 1 96.25 56 ALA B O 1
ATOM 1792 N N . GLY B 1 57 ? -14.664 23.281 7.578 1 95.31 57 GLY B N 1
ATOM 1793 C CA . GLY B 1 57 ? -16.078 22.969 7.648 1 95.31 57 GLY B CA 1
ATOM 1794 C C . GLY B 1 57 ? -16.422 21.938 8.711 1 95.31 57 GLY B C 1
ATOM 1795 O O . GLY B 1 57 ? -17.484 22 9.336 1 95.31 57 GLY B O 1
ATOM 1796 N N . ALA B 1 58 ? -15.547 21.094 9.016 1 93.56 58 ALA B N 1
ATOM 1797 C CA . ALA B 1 58 ? -15.805 19.953 9.898 1 93.56 58 ALA B CA 1
ATOM 1798 C C . ALA B 1 58 ? -15.422 20.281 11.344 1 93.56 58 ALA B C 1
ATOM 1800 O O . ALA B 1 58 ? -16.078 19.812 12.281 1 93.56 58 ALA B O 1
ATOM 1801 N N . PHE B 1 59 ? -14.414 21.141 11.508 1 94.56 59 PHE B N 1
ATOM 1802 C CA . PHE B 1 59 ? -13.828 21.203 12.844 1 94.56 59 PHE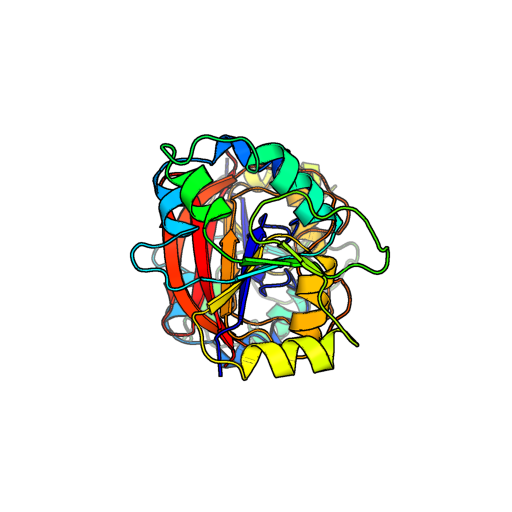 B CA 1
ATOM 1803 C C . PHE B 1 59 ? -13.922 22.609 13.406 1 94.56 59 PHE B C 1
ATOM 1805 O O . PHE B 1 59 ? -13.906 22.797 14.625 1 94.56 59 PHE B O 1
ATOM 1812 N N . ALA B 1 60 ? -13.977 23.625 12.594 1 93.94 60 ALA B N 1
ATOM 1813 C CA . ALA B 1 60 ? -13.773 25.016 13.023 1 93.94 60 ALA B CA 1
ATOM 1814 C C . ALA B 1 60 ? -14.797 25.406 14.078 1 93.94 60 ALA B C 1
ATOM 1816 O O . ALA B 1 60 ? -14.5 26.219 14.969 1 93.94 60 ALA B O 1
ATOM 1817 N N . HIS B 1 61 ? -15.977 24.766 13.992 1 93.62 61 HIS B N 1
ATOM 1818 C CA . HIS B 1 61 ? -17.047 25.203 14.883 1 93.62 61 HIS B CA 1
ATOM 1819 C C . HIS B 1 61 ? -17.344 24.141 15.938 1 93.62 61 HIS B C 1
ATOM 1821 O O . HIS B 1 61 ? -18.312 24.281 16.703 1 93.62 61 HIS B O 1
ATOM 1827 N N . GLY B 1 62 ? -16.531 23.188 15.961 1 91.75 62 GLY B N 1
ATOM 1828 C CA . GLY B 1 62 ? -16.75 22.141 16.938 1 91.75 62 GLY B CA 1
ATOM 1829 C C . GLY B 1 62 ? -16.297 22.531 18.344 1 91.75 62 GLY B C 1
ATOM 1830 O O . GLY B 1 62 ? -15.539 23.484 18.5 1 91.75 62 GLY B O 1
ATOM 1831 N N . SER B 1 63 ? -16.844 21.766 19.266 1 91.94 63 SER B N 1
ATOM 1832 C CA . SER B 1 63 ? -16.469 21.984 20.656 1 91.94 63 SER B CA 1
ATOM 1833 C C . SER B 1 63 ? -15.117 21.344 20.969 1 91.94 63 SER B C 1
ATOM 1835 O O . SER B 1 63 ? -14.898 20.172 20.688 1 91.94 63 SER B O 1
ATOM 1837 N N . ASP B 1 64 ? -14.297 22.094 21.672 1 89.19 64 ASP B N 1
ATOM 1838 C CA . ASP B 1 64 ? -12.977 21.609 22.047 1 89.19 64 ASP B CA 1
ATOM 1839 C C . ASP B 1 64 ? -13.078 20.547 23.125 1 89.19 64 ASP B C 1
ATOM 1841 O O . ASP B 1 64 ? -12.07 19.922 23.5 1 89.19 64 ASP B O 1
ATOM 1845 N N . ASP B 1 65 ? -14.266 20.297 23.578 1 91.19 65 ASP B N 1
ATOM 1846 C CA . ASP B 1 65 ? -14.484 19.203 24.531 1 91.19 65 ASP B CA 1
ATOM 1847 C C . ASP B 1 65 ? -14.305 17.844 23.859 1 91.19 65 ASP B C 1
ATOM 1849 O O . ASP B 1 65 ? -14.008 16.844 24.516 1 91.19 65 ASP B O 1
ATOM 1853 N N . ASP B 1 66 ? -14.516 17.922 22.578 1 90 66 ASP B N 1
ATOM 1854 C CA . ASP B 1 66 ? -14.211 16.734 21.781 1 90 66 ASP B CA 1
ATOM 1855 C C . ASP B 1 66 ? -12.719 16.656 21.469 1 90 66 ASP B C 1
ATOM 1857 O O . ASP B 1 66 ? -12.164 17.547 20.828 1 90 66 ASP B O 1
ATOM 1861 N N . PRO B 1 67 ? -12.117 15.602 21.906 1 87.94 67 PRO B N 1
ATOM 1862 C CA . PRO B 1 67 ? -10.664 15.508 21.734 1 87.94 67 PRO B CA 1
ATOM 1863 C C . PRO B 1 67 ? -10.242 15.57 20.281 1 87.94 67 PRO B C 1
ATOM 1865 O O . PRO B 1 67 ? -9.172 16.094 19.969 1 87.94 67 PRO B O 1
ATOM 1868 N N . VAL B 1 68 ? -11.031 15.086 19.438 1 87.5 68 VAL B N 1
ATOM 1869 C CA . VAL B 1 68 ? -10.719 15.117 18.016 1 87.5 68 VAL B CA 1
ATOM 1870 C C . VAL B 1 68 ? -10.734 16.562 17.516 1 87.5 68 VAL B C 1
ATOM 1872 O O . VAL B 1 68 ? -9.805 17 16.828 1 87.5 68 VAL B O 1
ATOM 1875 N N . VAL B 1 69 ? -11.742 17.25 17.844 1 91.5 69 VAL B N 1
ATOM 1876 C CA . VAL B 1 69 ? -11.883 18.656 17.469 1 91.5 69 VAL B CA 1
ATOM 1877 C C . VAL B 1 69 ? -10.734 19.469 18.062 1 91.5 69 VAL B C 1
ATOM 1879 O O . VAL B 1 69 ? -10.117 20.281 17.375 1 91.5 69 VAL B O 1
ATOM 1882 N N . ALA B 1 70 ? -10.453 19.156 19.344 1 91.75 70 ALA B N 1
ATOM 1883 C CA . ALA B 1 70 ? -9.375 19.891 20.031 1 91.75 70 ALA B CA 1
ATOM 1884 C C . ALA B 1 70 ? -8.039 19.656 19.344 1 91.75 70 ALA B C 1
ATOM 1886 O O . ALA B 1 70 ? -7.254 20.594 19.156 1 91.75 70 ALA B O 1
ATOM 1887 N N . ASN B 1 71 ? -7.785 18.469 18.953 1 91.69 71 ASN B N 1
ATOM 1888 C CA . ASN B 1 71 ? -6.539 18.109 18.297 1 91.69 71 ASN B CA 1
ATOM 1889 C C . ASN B 1 71 ? -6.395 18.812 16.938 1 91.69 71 ASN B C 1
ATOM 1891 O O . ASN B 1 71 ? -5.285 19.141 16.531 1 91.69 71 ASN B O 1
ATOM 1895 N N . MET B 1 72 ? -7.484 19.078 16.312 1 93.38 72 MET B N 1
ATOM 1896 C CA . MET B 1 72 ? -7.449 19.719 15 1 93.38 72 MET B CA 1
ATOM 1897 C C . MET B 1 72 ? -7.391 21.25 15.156 1 93.38 72 MET B C 1
ATOM 1899 O O . MET B 1 72 ? -6.789 21.938 14.32 1 93.38 72 MET B O 1
ATOM 1903 N N . ASN B 1 73 ? -7.953 21.719 16.203 1 94.88 73 ASN B N 1
ATOM 1904 C CA . ASN B 1 73 ? -8.07 23.172 16.391 1 94.88 73 ASN B CA 1
ATOM 1905 C C . ASN B 1 73 ? -6.809 23.766 17.016 1 94.88 73 ASN B C 1
ATOM 1907 O O . ASN B 1 73 ? -6.473 24.922 16.766 1 94.88 73 ASN B O 1
ATOM 1911 N N . ARG B 1 74 ? -6.105 22.984 17.75 1 94.38 74 ARG B N 1
ATOM 1912 C CA . ARG B 1 74 ? -4.984 23.469 18.531 1 94.38 74 ARG B CA 1
ATOM 1913 C C . ARG B 1 74 ? -3.816 23.875 17.641 1 94.38 74 ARG B C 1
ATOM 1915 O O . ARG B 1 74 ? -3.262 24.969 17.797 1 94.38 74 ARG B O 1
ATOM 1922 N N . PRO B 1 75 ? -3.439 23.125 16.672 1 97.12 75 PRO B N 1
ATOM 1923 C CA . PRO B 1 75 ? -2.268 23.484 15.867 1 97.12 75 PRO B CA 1
ATOM 1924 C C . PRO B 1 75 ? -2.492 24.719 15.008 1 97.12 75 PRO B C 1
ATOM 1926 O O . PRO B 1 75 ? -3.629 25.016 14.617 1 97.12 75 PRO B O 1
ATOM 1929 N N . GLU B 1 76 ? -1.39 25.391 14.75 1 98.19 76 GLU B N 1
ATOM 1930 C CA . GLU B 1 76 ? -1.436 26.406 13.695 1 98.19 76 GLU B CA 1
ATOM 1931 C C . GLU B 1 76 ? -1.68 25.766 12.336 1 98.19 76 GLU B C 1
ATOM 1933 O O . GLU B 1 76 ? -1.095 24.734 12.008 1 98.19 76 GLU B O 1
ATOM 1938 N N . LYS B 1 77 ? -2.598 26.422 11.586 1 98.06 77 LYS B N 1
ATOM 1939 C CA . LYS B 1 77 ? -2.773 26.016 10.195 1 98.06 77 LYS B CA 1
ATOM 1940 C C . LYS B 1 77 ? -2.049 26.969 9.25 1 98.06 77 LYS B C 1
ATOM 1942 O O . LYS B 1 77 ? -2.297 28.172 9.266 1 98.06 77 LYS B O 1
ATOM 1947 N N . ILE B 1 78 ? -1.148 26.453 8.484 1 98.25 78 ILE B N 1
ATOM 1948 C CA . ILE B 1 78 ? -0.511 27.203 7.406 1 98.25 78 ILE B CA 1
ATOM 1949 C C . ILE B 1 78 ? -1.018 26.688 6.059 1 98.25 78 ILE B C 1
ATOM 1951 O O . ILE B 1 78 ? -0.827 25.531 5.711 1 98.25 78 ILE B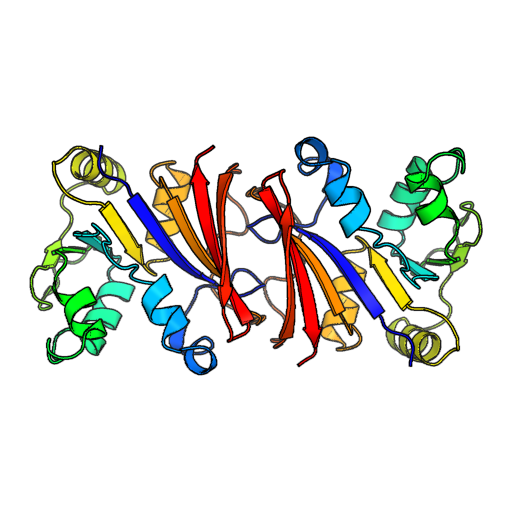 O 1
ATOM 1955 N N . VAL B 1 79 ? -1.635 27.609 5.285 1 98.06 79 VAL B N 1
ATOM 1956 C CA . VAL B 1 79 ? -2.375 27.203 4.098 1 98.06 79 VAL B CA 1
ATOM 1957 C C . VAL B 1 79 ? -1.602 27.609 2.844 1 98.06 79 VAL B C 1
ATOM 1959 O O . VAL B 1 79 ? -1.2 28.766 2.701 1 98.06 79 VAL B O 1
ATOM 1962 N N . VAL B 1 80 ? -1.312 26.656 2.021 1 97.62 80 VAL B N 1
ATOM 1963 C CA . VAL B 1 80 ? -0.708 26.891 0.712 1 97.62 80 VAL B CA 1
ATOM 1964 C C . VAL B 1 80 ? -1.797 27.219 -0.309 1 97.62 80 VAL B C 1
ATOM 1966 O O . VAL B 1 80 ? -2.51 26.312 -0.768 1 97.62 80 VAL B O 1
ATOM 1969 N N . THR B 1 81 ? -1.916 28.406 -0.662 1 94.62 81 THR B N 1
ATOM 1970 C CA . THR B 1 81 ? -2.969 28.844 -1.571 1 94.62 81 THR B CA 1
ATOM 1971 C C . THR B 1 81 ? -2.533 30.078 -2.342 1 94.62 81 THR B C 1
ATOM 1973 O O . THR B 1 81 ? -1.699 30.859 -1.864 1 94.62 81 THR B O 1
ATOM 1976 N N . GLY B 1 82 ? -2.939 30.141 -3.615 1 86.19 82 GLY B N 1
ATOM 1977 C CA . GLY B 1 82 ? -2.688 31.328 -4.414 1 86.19 82 GLY B CA 1
ATOM 1978 C C . GLY B 1 82 ? -3.666 32.469 -4.133 1 86.19 82 GLY B C 1
ATOM 1979 O O . GLY B 1 82 ? -3.398 33.625 -4.461 1 86.19 82 GLY B O 1
ATOM 1980 N N . LYS B 1 83 ? -4.828 32.156 -3.814 1 76.25 83 LYS B N 1
ATOM 1981 C CA . LYS B 1 83 ? -5.895 33.156 -3.703 1 76.25 83 LYS B CA 1
ATOM 1982 C C . LYS B 1 83 ? -5.984 33.719 -2.283 1 76.25 83 LYS B C 1
ATOM 1984 O O . LYS B 1 83 ? -5.762 33 -1.313 1 76.25 83 LYS B O 1
ATOM 1989 N N . ALA B 1 84 ? -6.109 35.062 -2.184 1 64.5 84 ALA B N 1
ATOM 1990 C CA . ALA B 1 84 ? -6.238 35.812 -0.945 1 64.5 84 ALA B CA 1
ATOM 1991 C C . ALA B 1 84 ? -7.566 35.531 -0.255 1 64.5 84 ALA B C 1
ATOM 1993 O O . ALA B 1 84 ? -8.633 35.75 -0.826 1 64.5 84 ALA B O 1
ATOM 1994 N N . GLY B 1 85 ? -8.023 34.281 -0.174 1 73.25 85 GLY B N 1
ATOM 1995 C CA . GLY B 1 85 ? -9.336 34.125 0.429 1 73.25 85 GLY B CA 1
ATOM 1996 C C . GLY B 1 85 ? -9.297 34.094 1.945 1 73.25 85 GLY B C 1
ATOM 1997 O O . GLY B 1 85 ? -8.227 34.156 2.545 1 73.25 85 GLY B O 1
ATOM 1998 N N . ASP B 1 86 ? -10.453 34.219 2.555 1 86.62 86 ASP B N 1
ATOM 1999 C CA . ASP B 1 86 ? -10.648 34.219 4 1 86.62 86 ASP B CA 1
ATOM 2000 C C . ASP B 1 86 ? -10.25 32.906 4.633 1 86.62 86 ASP B C 1
ATOM 2002 O O . ASP B 1 86 ? -10.641 31.828 4.148 1 86.62 86 ASP B O 1
ATOM 2006 N N . LEU B 1 87 ? -9.219 32.906 5.473 1 94.44 87 LEU B N 1
ATOM 2007 C CA . LEU B 1 87 ? -8.859 31.797 6.336 1 94.44 87 LEU B CA 1
ATOM 2008 C C . LEU B 1 87 ? -9.469 31.969 7.723 1 94.44 87 LEU B C 1
ATOM 2010 O O . LEU B 1 87 ? -8.789 32.375 8.664 1 94.44 87 LEU B O 1
ATOM 2014 N N . SER B 1 88 ? -10.766 31.562 7.867 1 92.69 88 SER B N 1
ATOM 2015 C CA . SER B 1 88 ? -11.562 31.891 9.047 1 92.69 88 SER B CA 1
ATOM 2016 C C . SER B 1 88 ? -11.352 30.875 10.164 1 92.69 88 SER B C 1
ATOM 2018 O O . SER B 1 88 ? -11.742 31.125 11.305 1 92.69 88 SER B O 1
ATOM 2020 N N . TRP B 1 89 ? -10.781 29.641 9.898 1 96.12 89 TRP B N 1
ATOM 2021 C CA . TRP B 1 89 ? -10.469 28.672 10.945 1 96.12 89 TRP B CA 1
ATOM 2022 C C . TRP B 1 89 ? -9.414 29.219 11.898 1 96.12 89 TRP B C 1
ATOM 2024 O O . TRP B 1 89 ? -8.383 29.734 11.469 1 96.12 89 TRP B O 1
ATOM 2034 N N . LYS B 1 90 ? -9.711 29.203 13.172 1 95.06 90 LYS B N 1
ATOM 2035 C CA . LYS B 1 90 ? -8.797 29.812 14.141 1 95.06 90 LYS B CA 1
ATOM 2036 C C . LYS B 1 90 ? -7.367 29.312 13.922 1 95.06 90 LYS B C 1
ATOM 2038 O O . LYS B 1 90 ? -7.156 28.172 13.484 1 95.06 90 LYS B O 1
ATOM 2043 N N . ASN B 1 91 ? -6.34 30.172 14.227 1 96.56 91 ASN B N 1
ATOM 2044 C CA . ASN B 1 91 ? -4.914 29.875 14.141 1 96.56 91 ASN B CA 1
ATOM 2045 C C . ASN B 1 91 ? -4.492 29.547 12.711 1 96.56 91 ASN B C 1
ATOM 2047 O O . ASN B 1 91 ? -3.701 28.625 12.492 1 96.56 91 ASN B O 1
ATOM 2051 N N . SER B 1 92 ? -5.066 30.266 11.719 1 97.25 92 SER B N 1
ATOM 2052 C CA . SER B 1 92 ? -4.734 29.984 10.32 1 97.25 92 SER B CA 1
ATOM 2053 C C . SER B 1 92 ? -4.023 31.172 9.68 1 97.25 92 SER B C 1
ATOM 2055 O O . SER B 1 92 ? -4.352 32.312 9.961 1 97.25 92 SER B O 1
ATOM 2057 N N . ARG B 1 93 ? -3.055 30.875 8.859 1 96.44 93 ARG B N 1
ATOM 2058 C CA . ARG B 1 93 ? -2.424 31.891 8.023 1 96.44 93 ARG B CA 1
ATOM 2059 C C . ARG B 1 93 ? -2.006 31.312 6.68 1 96.44 93 ARG B C 1
ATOM 2061 O O . ARG B 1 93 ? -1.857 30.109 6.535 1 96.44 93 ARG B O 1
ATOM 2068 N N . LYS B 1 94 ? -1.815 32.219 5.738 1 96.56 94 LYS B N 1
ATOM 2069 C CA . LYS B 1 94 ? -1.306 31.828 4.422 1 96.56 94 LYS B CA 1
ATOM 2070 C C . LYS B 1 94 ? 0.207 31.625 4.457 1 96.56 94 LYS B C 1
ATOM 2072 O O . LYS B 1 94 ? 0.927 32.406 5.086 1 96.56 94 LYS B O 1
ATOM 2077 N N . LEU B 1 95 ? 0.675 30.609 3.768 1 96.81 95 LEU B N 1
ATOM 2078 C CA . LEU B 1 95 ? 2.115 30.469 3.572 1 96.81 95 LEU B CA 1
ATOM 2079 C C . LEU B 1 95 ? 2.646 31.594 2.688 1 96.81 95 LEU B C 1
ATOM 2081 O O . LEU B 1 95 ? 2.109 31.844 1.606 1 96.81 95 LEU B O 1
ATOM 2085 N N . GLN B 1 96 ? 3.639 32.219 3.111 1 94.44 96 GLN B N 1
ATOM 2086 C CA . GLN B 1 96 ? 4.211 33.312 2.328 1 94.44 96 GLN B CA 1
ATOM 2087 C C . GLN B 1 96 ? 5.402 32.844 1.504 1 94.44 96 GLN B C 1
ATOM 2089 O O . GLN B 1 96 ? 6.207 32.031 1.976 1 94.44 96 GLN B O 1
ATOM 2094 N N . GLY B 1 97 ? 5.484 33.344 0.265 1 94.62 97 GLY B N 1
ATOM 2095 C CA . GLY B 1 97 ? 6.617 33.031 -0.592 1 94.62 97 GLY B CA 1
ATOM 2096 C C . GLY B 1 97 ? 6.418 31.75 -1.399 1 94.62 97 GLY B C 1
ATOM 2097 O O . GLY B 1 97 ? 5.328 31.172 -1.396 1 94.62 97 GLY B O 1
ATOM 2098 N N . ASP B 1 98 ? 7.523 31.453 -2.15 1 96.81 98 ASP B N 1
ATOM 2099 C CA . ASP B 1 98 ? 7.488 30.234 -2.941 1 96.81 98 ASP B CA 1
ATOM 2100 C C . ASP B 1 98 ? 7.43 29 -2.043 1 96.81 98 ASP B C 1
ATOM 2102 O O . ASP B 1 98 ? 8.078 28.953 -0.997 1 96.81 98 ASP B O 1
ATOM 2106 N N . LEU B 1 99 ? 6.699 28.047 -2.463 1 97.94 99 LEU B N 1
ATOM 2107 C CA . LEU B 1 99 ? 6.348 26.891 -1.645 1 97.94 99 LEU B CA 1
ATOM 2108 C C . LEU B 1 99 ? 7.594 26.266 -1.035 1 97.94 99 LEU B C 1
ATOM 2110 O O . LEU B 1 99 ? 7.738 26.219 0.188 1 97.94 99 LEU B O 1
ATOM 2114 N N . LEU B 1 100 ? 8.539 25.75 -1.864 1 98.5 100 LEU B N 1
ATOM 2115 C CA . LEU B 1 100 ? 9.625 24.906 -1.374 1 98.5 100 LEU B CA 1
ATOM 2116 C C . LEU B 1 100 ? 10.578 25.703 -0.495 1 98.5 100 LEU B C 1
ATOM 2118 O O . LEU B 1 100 ? 10.891 25.297 0.623 1 98.5 100 LEU B O 1
ATOM 2122 N N . PRO B 1 101 ? 11 26.953 -0.914 1 98.5 101 PRO B N 1
ATOM 2123 C CA . PRO B 1 101 ? 11.812 27.766 0.002 1 98.5 101 PRO B CA 1
ATOM 2124 C C . PRO B 1 101 ? 11.086 28.094 1.302 1 98.5 101 PRO B C 1
ATOM 2126 O O . PRO B 1 101 ? 11.695 28.094 2.373 1 98.5 101 PRO B O 1
ATOM 2129 N N . ALA B 1 102 ? 9.852 28.359 1.209 1 98.38 102 ALA B N 1
ATOM 2130 C CA . ALA B 1 102 ? 9.07 28.719 2.395 1 98.38 102 ALA B CA 1
ATOM 2131 C C . ALA B 1 102 ? 8.977 27.531 3.357 1 98.38 102 ALA B C 1
ATOM 2133 O O . ALA B 1 102 ? 9.062 27.719 4.574 1 98.38 102 ALA B O 1
ATOM 2134 N N . VAL B 1 103 ? 8.758 26.328 2.875 1 98.75 103 VAL B N 1
ATOM 2135 C CA . VAL B 1 103 ? 8.664 25.141 3.719 1 98.75 103 VAL B CA 1
ATOM 2136 C C . VAL B 1 103 ? 10.023 24.844 4.352 1 98.75 103 VAL B C 1
ATOM 2138 O O . VAL B 1 103 ? 10.102 24.469 5.523 1 98.75 103 VAL B O 1
ATOM 2141 N N . ARG B 1 104 ? 11.109 24.969 3.604 1 98.62 104 ARG B N 1
ATOM 2142 C CA . ARG B 1 104 ? 12.438 24.797 4.176 1 98.62 104 ARG B CA 1
ATOM 2143 C C . ARG B 1 104 ? 12.672 25.766 5.328 1 98.62 104 ARG B C 1
ATOM 2145 O O . ARG B 1 104 ? 13.227 25.391 6.363 1 98.62 104 ARG B O 1
ATOM 2152 N N . ALA B 1 105 ? 12.273 27.016 5.086 1 98.44 105 ALA B N 1
ATOM 2153 C CA . ALA B 1 105 ? 12.398 28.016 6.141 1 98.44 105 ALA B CA 1
ATOM 2154 C C . ALA B 1 105 ? 11.562 27.641 7.359 1 98.44 105 ALA B C 1
ATOM 2156 O O . ALA B 1 105 ? 12.016 27.766 8.5 1 98.44 105 ALA B O 1
ATOM 2157 N N . LEU B 1 106 ? 10.367 27.203 7.105 1 98.38 106 LEU B N 1
ATOM 2158 C CA . LEU B 1 106 ? 9.469 26.781 8.18 1 98.38 106 LEU B CA 1
ATOM 2159 C C . LEU B 1 106 ? 10.094 25.656 8.992 1 98.38 106 LEU B C 1
ATOM 2161 O O . LEU B 1 106 ? 10.023 25.672 10.227 1 98.38 106 LEU B O 1
ATOM 2165 N N . LYS B 1 107 ? 10.672 24.641 8.352 1 98.44 107 LYS B N 1
ATOM 2166 C CA . LYS B 1 107 ? 11.32 23.516 9.016 1 98.44 107 LYS B CA 1
ATOM 2167 C C . LYS B 1 107 ? 12.492 23.984 9.883 1 98.44 107 LYS B C 1
ATOM 2169 O O . LYS B 1 107 ? 12.836 23.344 10.875 1 98.44 107 LYS B O 1
ATOM 2174 N N . ALA B 1 108 ? 13.07 25.094 9.547 1 98.12 108 ALA B N 1
ATOM 2175 C CA . ALA B 1 108 ? 14.242 25.594 10.25 1 98.12 108 ALA B CA 1
ATOM 2176 C C . ALA B 1 108 ? 13.836 26.406 11.477 1 98.12 108 ALA B C 1
ATOM 2178 O O . ALA B 1 108 ? 14.672 26.734 12.328 1 98.12 108 ALA B O 1
ATOM 2179 N N . GLU B 1 109 ? 12.609 26.781 11.625 1 97.56 109 GLU B N 1
ATOM 2180 C CA . GLU B 1 109 ? 12.094 27.516 12.781 1 97.56 109 GLU B CA 1
ATOM 2181 C C . GLU B 1 109 ? 11.938 26.578 13.984 1 97.56 109 GLU B C 1
ATOM 2183 O O . GLU B 1 109 ? 11.781 25.375 13.828 1 97.56 109 GLU B O 1
ATOM 2188 N N . PRO B 1 110 ? 12.023 27.172 15.211 1 97.75 110 PRO B N 1
ATOM 2189 C CA . PRO B 1 110 ? 11.703 26.328 16.375 1 97.75 110 PRO B CA 1
ATOM 2190 C C . PRO B 1 110 ? 10.242 25.875 16.375 1 97.75 110 PRO B C 1
ATOM 2192 O O . PRO B 1 110 ? 9.367 26.578 15.875 1 97.75 110 PRO B O 1
ATOM 2195 N N . GLY B 1 111 ? 10.016 24.719 17.031 1 97.81 111 GLY B N 1
ATOM 2196 C CA . GLY B 1 111 ? 8.664 24.203 17.156 1 97.81 111 GLY B CA 1
ATOM 2197 C C . GLY B 1 111 ? 8.586 22.688 17.062 1 97.81 111 GLY B C 1
ATOM 2198 O O . GLY B 1 111 ? 9.617 22.016 16.984 1 97.81 111 GLY B O 1
ATOM 2199 N N . GLY B 1 112 ? 7.348 22.172 17.188 1 98.06 112 GLY B N 1
ATOM 2200 C CA . GLY B 1 112 ? 7.102 20.75 17.031 1 98.06 112 GLY B CA 1
ATOM 2201 C C . GLY B 1 112 ? 7.012 20.312 15.586 1 98.06 112 GLY B C 1
ATOM 2202 O O . GLY B 1 112 ? 7.441 21.031 14.68 1 98.06 112 GLY B O 1
ATOM 2203 N N . SER B 1 113 ? 6.535 19.172 15.375 1 98.25 113 SER B N 1
ATOM 2204 C CA . SER B 1 113 ? 6.434 18.578 14.047 1 98.25 113 SER B CA 1
ATOM 2205 C C . SER B 1 113 ? 5.387 19.297 13.195 1 98.25 113 SER B C 1
ATOM 2207 O O . SER B 1 113 ? 4.418 19.844 13.734 1 98.25 113 SER B O 1
ATOM 2209 N N . ILE B 1 114 ? 5.617 19.312 11.906 1 98.69 114 ILE B N 1
ATOM 2210 C CA . ILE B 1 114 ? 4.703 19.828 10.891 1 98.69 114 ILE B CA 1
ATOM 2211 C C . ILE B 1 114 ? 4.004 18.656 10.195 1 98.69 114 ILE B C 1
ATOM 2213 O O . ILE B 1 114 ? 4.664 17.75 9.672 1 98.69 114 ILE B O 1
ATOM 2217 N N . ALA B 1 115 ? 2.725 18.672 10.219 1 98.62 115 ALA B N 1
ATOM 2218 C CA . ALA B 1 115 ? 1.984 17.594 9.578 1 98.62 115 ALA B CA 1
ATOM 2219 C C . ALA B 1 115 ? 1.292 18.078 8.312 1 98.62 115 ALA B C 1
ATOM 2221 O O . ALA B 1 115 ? 0.693 19.156 8.297 1 98.62 115 ALA B O 1
ATOM 2222 N N . VAL B 1 116 ? 1.462 17.375 7.277 1 98.69 116 VAL B N 1
ATOM 2223 C CA . VAL B 1 116 ? 0.683 17.484 6.047 1 98.69 116 VAL B CA 1
ATOM 2224 C C . VAL B 1 116 ? -0.35 16.359 5.988 1 98.69 116 VAL B C 1
ATOM 2226 O O . VAL B 1 116 ? -0.007 15.203 5.727 1 98.69 116 VAL B O 1
ATOM 2229 N N . VAL B 1 117 ? -1.609 16.656 6.207 1 97.69 117 VAL B N 1
ATOM 2230 C CA . VAL B 1 117 ? -2.711 15.695 6.188 1 97.69 117 VAL B CA 1
ATOM 2231 C C . VAL B 1 117 ? -3.59 15.945 4.965 1 97.69 117 VAL B C 1
ATOM 2233 O O . VAL B 1 117 ? -3.947 17.094 4.672 1 97.69 117 VAL B O 1
ATOM 2236 N N . GLY B 1 118 ? -3.979 14.812 4.301 1 97.19 118 GLY B N 1
ATOM 2237 C CA . GLY B 1 118 ? -4.609 15.047 3.012 1 97.19 118 GLY B CA 1
ATOM 2238 C C . GLY B 1 118 ? -3.725 15.805 2.041 1 97.19 118 GLY B C 1
ATOM 2239 O O . GLY B 1 118 ? -2.613 15.367 1.736 1 97.19 118 GLY B O 1
ATOM 2240 N N . SER B 1 119 ? -4.293 16.906 1.562 1 97.94 119 SER B N 1
ATOM 2241 C CA . SER B 1 119 ? -3.482 17.797 0.741 1 97.94 119 SER B CA 1
ATOM 2242 C C . SER B 1 119 ? -2.566 17.016 -0.192 1 97.94 119 SER B C 1
ATOM 2244 O O . SER B 1 119 ? -1.353 17.234 -0.205 1 97.94 119 SER B O 1
ATOM 2246 N N . THR B 1 120 ? -3.188 16.219 -1.091 1 97.31 120 THR B N 1
ATOM 2247 C CA . THR B 1 120 ? -2.479 15.227 -1.89 1 97.31 120 THR B CA 1
ATOM 2248 C C . THR B 1 120 ? -1.457 15.898 -2.805 1 97.31 120 THR B C 1
ATOM 2250 O O . THR B 1 120 ? -0.303 15.469 -2.871 1 97.31 120 THR B O 1
ATOM 2253 N N . THR B 1 121 ? -1.868 16.969 -3.52 1 96.5 121 THR B N 1
ATOM 2254 C CA . THR B 1 121 ? -0.95 17.672 -4.418 1 96.5 121 THR B CA 1
ATOM 2255 C C . THR B 1 121 ? 0.245 18.219 -3.646 1 96.5 121 THR B C 1
ATOM 2257 O O . THR B 1 121 ? 1.39 18.078 -4.082 1 96.5 121 THR B O 1
ATOM 2260 N N . LEU B 1 122 ? -0.047 18.828 -2.535 1 98 122 LEU B N 1
ATOM 2261 C CA . LEU B 1 122 ? 1.004 19.375 -1.682 1 98 122 LEU B CA 1
ATOM 2262 C C . LEU B 1 122 ? 1.921 18.266 -1.179 1 98 122 LEU B C 1
ATOM 2264 O O . LEU B 1 122 ? 3.146 18.391 -1.249 1 98 122 LEU B O 1
ATOM 2268 N N . ALA B 1 123 ? 1.351 17.172 -0.644 1 98.12 123 ALA B N 1
ATOM 2269 C CA . ALA B 1 123 ? 2.115 16.031 -0.148 1 98.12 123 ALA B CA 1
ATOM 2270 C C . ALA B 1 123 ? 3.059 15.5 -1.222 1 98.12 123 ALA B C 1
ATOM 2272 O O . ALA B 1 123 ? 4.234 15.25 -0.953 1 98.12 123 ALA B O 1
ATOM 2273 N N . ARG B 1 124 ? 2.549 15.367 -2.436 1 97.19 124 ARG B N 1
ATOM 2274 C CA . ARG B 1 124 ? 3.35 14.852 -3.539 1 97.19 124 ARG B CA 1
ATOM 2275 C C . ARG B 1 124 ? 4.52 15.773 -3.852 1 97.19 124 ARG B C 1
ATOM 2277 O O . ARG B 1 124 ? 5.641 15.32 -4.07 1 97.19 124 ARG B O 1
ATOM 2284 N N . THR B 1 125 ? 4.199 17.062 -3.922 1 97.38 125 THR B N 1
ATOM 2285 C CA . THR B 1 125 ? 5.242 18.031 -4.219 1 97.38 125 THR B CA 1
ATOM 2286 C C . THR B 1 125 ? 6.359 17.969 -3.18 1 97.38 125 THR B C 1
ATOM 2288 O O . THR B 1 125 ? 7.539 17.984 -3.529 1 97.38 125 THR B O 1
ATOM 2291 N N . LEU B 1 126 ? 5.988 17.875 -1.926 1 97.94 126 LEU B N 1
ATOM 2292 C CA . LEU B 1 126 ? 6.969 17.859 -0.847 1 97.94 126 LEU B CA 1
ATOM 2293 C C . LEU B 1 126 ? 7.75 16.547 -0.844 1 97.94 126 LEU B C 1
ATOM 2295 O O . LEU B 1 126 ? 8.945 16.531 -0.548 1 97.94 126 LEU B O 1
ATOM 2299 N N . LEU B 1 127 ? 7.078 15.43 -1.132 1 96.62 127 LEU B N 1
ATOM 2300 C CA . LEU B 1 127 ? 7.754 14.148 -1.27 1 96.62 127 LEU B CA 1
ATOM 2301 C C . LEU B 1 127 ? 8.781 14.195 -2.393 1 96.62 127 LEU B C 1
ATOM 2303 O O . LEU B 1 127 ? 9.922 13.758 -2.211 1 96.62 127 LEU B O 1
ATOM 2307 N N . ASP B 1 128 ? 8.398 14.773 -3.52 1 95.19 128 ASP B N 1
ATOM 2308 C CA . ASP B 1 128 ? 9.273 14.883 -4.68 1 95.19 128 ASP B CA 1
ATOM 2309 C C . ASP B 1 128 ? 10.5 15.734 -4.367 1 95.19 128 ASP B C 1
ATOM 2311 O O . ASP B 1 128 ? 11.594 15.484 -4.887 1 95.19 128 ASP B O 1
ATOM 2315 N N . ALA B 1 129 ? 10.305 16.672 -3.541 1 96.5 129 ALA B N 1
ATOM 2316 C CA . ALA B 1 129 ? 11.375 17.609 -3.213 1 96.5 129 ALA B CA 1
ATOM 2317 C C . ALA B 1 129 ? 12.273 17.047 -2.115 1 96.5 129 ALA B C 1
ATOM 2319 O O . ALA B 1 129 ? 13.266 17.672 -1.738 1 96.5 129 ALA B O 1
ATOM 2320 N N . GLY B 1 130 ? 11.938 15.891 -1.522 1 95.25 130 GLY B N 1
ATOM 2321 C CA . GLY B 1 130 ? 12.75 15.273 -0.49 1 95.25 130 GLY B CA 1
ATOM 2322 C C . GLY B 1 130 ? 12.633 15.953 0.858 1 95.25 130 GLY B C 1
ATOM 2323 O O . GLY B 1 130 ? 13.531 15.867 1.69 1 95.25 130 GLY B O 1
ATOM 2324 N N . LEU B 1 131 ? 11.5 16.672 1.116 1 97.56 131 LEU B N 1
ATOM 2325 C CA . LEU B 1 131 ? 11.359 17.469 2.334 1 97.56 131 LEU B CA 1
ATOM 2326 C C . LEU B 1 131 ? 10.609 16.672 3.408 1 97.56 131 LEU B C 1
ATOM 2328 O O . LEU B 1 131 ? 10.57 17.094 4.57 1 97.56 131 LEU B O 1
ATOM 2332 N N . VAL B 1 132 ? 10.047 15.578 3.076 1 97.94 132 VAL B N 1
ATOM 2333 C CA . VAL B 1 132 ? 9.258 14.781 4.008 1 97.94 132 VAL B CA 1
ATOM 2334 C C . VAL B 1 132 ? 10.172 13.875 4.832 1 97.94 132 VAL B C 1
ATOM 2336 O O . VAL B 1 132 ? 10.969 13.117 4.273 1 97.94 132 VAL B O 1
ATOM 2339 N N . ASP B 1 133 ? 10.023 13.961 6.148 1 97.94 133 ASP B N 1
ATOM 2340 C CA . ASP B 1 133 ? 10.867 13.172 7.047 1 97.94 133 ASP B CA 1
ATOM 2341 C C . ASP B 1 133 ? 10.195 11.852 7.41 1 97.94 133 ASP B C 1
ATOM 2343 O O . ASP B 1 133 ? 10.875 10.859 7.691 1 97.94 133 ASP B O 1
ATOM 2347 N N . GLU B 1 134 ? 8.93 11.844 7.48 1 98.12 134 GLU B N 1
ATOM 2348 C CA . GLU B 1 134 ? 8.164 10.68 7.906 1 98.12 134 GLU B CA 1
ATOM 2349 C C . GLU B 1 134 ? 6.875 10.539 7.102 1 98.12 134 GLU B C 1
ATOM 2351 O O . GLU B 1 134 ? 6.211 11.531 6.812 1 98.12 134 GLU B O 1
ATOM 2356 N N . LEU B 1 135 ? 6.633 9.367 6.668 1 98.31 135 LEU B N 1
ATOM 2357 C CA . LEU B 1 135 ? 5.359 8.969 6.074 1 98.31 135 LEU B CA 1
ATOM 2358 C C . LEU B 1 135 ? 4.535 8.141 7.051 1 98.31 135 LEU B C 1
ATOM 2360 O O . LEU B 1 135 ? 4.973 7.078 7.496 1 98.31 135 LEU B O 1
ATOM 2364 N N . SER B 1 136 ? 3.42 8.672 7.48 1 98.38 136 SER B N 1
ATOM 2365 C CA . SER B 1 136 ? 2.469 7.977 8.344 1 98.38 136 SER B CA 1
ATOM 2366 C C . SER B 1 136 ? 1.228 7.555 7.562 1 98.38 136 SER B C 1
ATOM 2368 O O . SER B 1 136 ? 0.37 8.383 7.254 1 98.38 136 SER B O 1
ATOM 2370 N N . LEU B 1 137 ? 1.074 6.266 7.305 1 98.69 137 LEU B N 1
ATOM 2371 C CA . LEU B 1 137 ? 0.013 5.766 6.438 1 98.69 137 LEU B CA 1
ATOM 2372 C C . LEU B 1 137 ? -0.934 4.852 7.207 1 98.69 137 LEU B C 1
ATOM 2374 O O . LEU B 1 137 ? -0.491 3.908 7.867 1 98.69 137 LEU B O 1
ATOM 2378 N N . LEU B 1 138 ? -2.133 5.176 7.227 1 98.75 138 LEU B N 1
ATOM 2379 C CA . LEU B 1 138 ? -3.172 4.238 7.637 1 98.75 138 LEU B CA 1
ATOM 2380 C C . LEU B 1 138 ? -3.717 3.473 6.434 1 98.75 138 LEU B C 1
ATOM 2382 O O . LEU B 1 138 ? -4.602 3.965 5.727 1 98.75 138 LEU B O 1
ATOM 2386 N N . LEU B 1 139 ? -3.174 2.277 6.234 1 98.88 139 LEU B N 1
ATOM 2387 C CA . LEU B 1 139 ? -3.469 1.446 5.074 1 98.88 139 LEU B CA 1
ATOM 2388 C C . LEU B 1 139 ? -4.754 0.654 5.285 1 98.88 139 LEU B C 1
ATOM 2390 O O . LEU B 1 139 ? -4.797 -0.259 6.113 1 98.88 139 LEU B O 1
ATOM 2394 N N . HIS B 1 140 ? -5.777 0.982 4.555 1 98.81 140 HIS B N 1
ATOM 2395 C CA . HIS B 1 140 ? -7.102 0.379 4.688 1 98.81 140 HIS B CA 1
ATOM 2396 C C . HIS B 1 140 ? -7.227 -0.867 3.814 1 98.81 140 HIS B C 1
ATOM 2398 O O . HIS B 1 140 ? -6.66 -0.924 2.721 1 98.81 140 HIS B O 1
ATOM 2404 N N . PRO B 1 141 ? -7.93 -1.858 4.277 1 98.5 141 PRO B N 1
ATOM 2405 C CA . PRO B 1 141 ? -8.102 -3.098 3.516 1 98.5 141 PRO B CA 1
ATOM 2406 C C . PRO B 1 141 ? -9.203 -2.996 2.463 1 98.5 141 PRO B C 1
ATOM 2408 O O . PRO B 1 141 ? -10.078 -3.865 2.393 1 98.5 141 PRO B O 1
ATOM 2411 N N . VAL B 1 142 ? -9.094 -1.975 1.592 1 98.06 142 VAL B N 1
ATOM 2412 C CA . VAL B 1 142 ? -10.086 -1.715 0.549 1 98.06 142 VAL B CA 1
ATOM 2413 C C . VAL B 1 142 ? -9.383 -1.262 -0.728 1 98.06 142 VAL B C 1
ATOM 2415 O O . VAL B 1 142 ? -8.336 -0.614 -0.67 1 98.06 142 VAL B O 1
ATOM 2418 N N . VAL B 1 143 ? -9.82 -1.74 -1.821 1 97.5 143 VAL B N 1
ATOM 2419 C CA . VAL B 1 143 ? -9.531 -1.161 -3.129 1 97.5 143 VAL B CA 1
ATOM 2420 C C . VAL B 1 143 ? -10.656 -0.211 -3.533 1 97.5 143 VAL B C 1
ATOM 2422 O O . VAL B 1 143 ? -11.812 -0.623 -3.652 1 97.5 143 VAL B O 1
ATOM 2425 N N . VAL B 1 144 ? -10.312 1.031 -3.76 1 97.81 144 VAL B N 1
ATOM 2426 C CA . VAL B 1 144 ? -11.328 2.029 -4.078 1 97.81 144 VAL B CA 1
ATOM 2427 C C . VAL B 1 144 ? -11.688 1.948 -5.559 1 97.81 144 VAL B C 1
ATOM 2429 O O . VAL B 1 144 ? -12.852 2.098 -5.93 1 97.81 144 VAL B O 1
ATOM 2432 N N . GLY B 1 145 ? -10.75 1.694 -6.387 1 96.25 145 GLY B N 1
ATOM 2433 C CA . GLY B 1 145 ? -10.977 1.534 -7.816 1 96.25 145 GLY B CA 1
ATOM 2434 C C . GLY B 1 145 ? -10.555 2.746 -8.625 1 96.25 145 GLY B C 1
ATOM 2435 O O . GLY B 1 145 ? -9.898 2.611 -9.656 1 96.25 145 GLY B O 1
ATOM 2436 N N . THR B 1 146 ? -10.984 3.934 -8.242 1 95.62 146 THR B N 1
ATOM 2437 C CA . THR B 1 146 ? -10.625 5.164 -8.938 1 95.62 146 THR B CA 1
ATOM 2438 C C . THR B 1 146 ? -10.352 6.289 -7.945 1 95.62 146 THR B C 1
ATOM 2440 O O . THR B 1 146 ? -10.914 6.301 -6.848 1 95.62 146 THR B O 1
ATOM 2443 N N . GLY B 1 147 ? -9.445 7.211 -8.422 1 96.12 147 GLY B N 1
ATOM 2444 C CA . GLY B 1 147 ? -9.133 8.359 -7.59 1 96.12 147 GLY B CA 1
ATOM 2445 C C . GLY B 1 147 ? -7.652 8.703 -7.57 1 96.12 147 GLY B C 1
ATOM 2446 O O . GLY B 1 147 ? -6.824 7.918 -8.047 1 96.12 147 GLY B O 1
ATOM 2447 N N . GLU B 1 148 ? -7.379 9.852 -6.977 1 96.44 148 GLU B N 1
ATOM 2448 C CA . GLU B 1 148 ? -5.984 10.266 -6.863 1 96.44 148 GLU B CA 1
ATOM 2449 C C . GLU B 1 148 ? -5.223 9.383 -5.887 1 96.44 148 GLU B C 1
ATOM 2451 O O . GLU B 1 148 ? -5.734 9.039 -4.816 1 96.44 148 GLU B O 1
ATOM 2456 N N . ARG B 1 149 ? -4.051 9 -6.316 1 97.38 149 ARG B N 1
ATOM 2457 C CA . ARG B 1 149 ? -3.17 8.18 -5.492 1 97.38 149 ARG B CA 1
ATOM 2458 C C . ARG B 1 149 ? -2.053 9.016 -4.879 1 97.38 149 ARG B C 1
ATOM 2460 O O . ARG B 1 149 ? -1.684 10.062 -5.422 1 97.38 149 ARG B O 1
ATOM 2467 N N . LEU B 1 150 ? -1.546 8.586 -3.732 1 98 150 LEU B N 1
ATOM 2468 C CA . LEU B 1 150 ? -0.479 9.32 -3.062 1 98 150 LEU B CA 1
ATOM 2469 C C . LEU B 1 150 ? 0.754 9.422 -3.955 1 98 150 LEU B C 1
ATOM 2471 O O . LEU B 1 150 ? 1.404 10.469 -4.004 1 98 150 LEU B O 1
ATOM 2475 N N . PHE B 1 151 ? 1.093 8.281 -4.621 1 97.25 151 PHE B N 1
ATOM 2476 C CA . PHE B 1 151 ? 2.223 8.25 -5.543 1 97.25 151 PHE B CA 1
ATOM 2477 C C . PHE B 1 151 ? 1.741 8.273 -6.988 1 97.25 151 PHE B C 1
ATOM 2479 O O . PHE B 1 151 ? 0.96 7.418 -7.402 1 97.25 151 PHE B O 1
ATOM 2486 N N . PRO B 1 152 ? 2.172 9.258 -7.715 1 92.44 152 PRO B N 1
ATOM 2487 C CA . PRO B 1 152 ? 1.698 9.398 -9.094 1 92.44 152 PRO B CA 1
ATOM 2488 C C . PRO B 1 152 ? 2.23 8.305 -10.016 1 92.44 152 PRO B C 1
ATOM 2490 O O . PRO B 1 152 ? 3.154 7.574 -9.648 1 92.44 152 PRO B O 1
ATOM 2493 N N . PRO B 1 153 ? 1.622 8.164 -11.133 1 90.12 153 PRO B N 1
ATOM 2494 C CA . PRO B 1 153 ? 2.029 7.117 -12.078 1 90.12 153 PRO B CA 1
ATOM 2495 C C . PRO B 1 153 ? 3.504 7.211 -12.461 1 90.12 153 PRO B C 1
ATOM 2497 O O . PRO B 1 153 ? 4.137 6.191 -12.742 1 90.12 153 PRO B O 1
ATOM 2500 N N . ALA B 1 154 ? 3.918 8.445 -12.594 1 89.25 154 ALA B N 1
ATOM 2501 C CA . ALA B 1 154 ? 5.332 8.672 -12.875 1 89.25 154 ALA B CA 1
ATOM 2502 C C . ALA B 1 154 ? 5.941 9.656 -11.883 1 89.25 154 ALA B C 1
ATOM 2504 O O . ALA B 1 154 ? 5.43 10.758 -11.703 1 89.25 154 ALA B O 1
ATOM 2505 N N . GLY B 1 155 ? 6.828 9.188 -11.062 1 89.06 155 GLY B N 1
ATOM 2506 C CA . GLY B 1 155 ? 7.512 10.008 -10.078 1 89.06 155 GLY B CA 1
ATOM 2507 C C . GLY B 1 155 ? 8.875 9.469 -9.688 1 89.06 155 GLY B C 1
ATOM 2508 O O . GLY B 1 155 ? 9.305 8.438 -10.203 1 89.06 155 GLY B O 1
ATOM 2509 N N . PRO B 1 156 ? 9.523 10.281 -8.945 1 90.56 156 PRO B N 1
ATOM 2510 C CA . PRO B 1 156 ? 10.844 9.82 -8.492 1 90.56 156 PRO B CA 1
ATOM 2511 C C . PRO B 1 156 ? 10.758 8.602 -7.574 1 90.56 156 PRO B C 1
ATOM 2513 O O . PRO B 1 156 ? 9.789 8.461 -6.824 1 90.56 156 PRO B O 1
ATOM 2516 N N . GLY B 1 157 ? 11.773 7.738 -7.68 1 93.88 157 GLY B N 1
ATOM 2517 C CA . GLY B 1 157 ? 11.898 6.664 -6.707 1 93.88 157 GLY B CA 1
ATOM 2518 C C . GLY B 1 157 ? 12.359 7.141 -5.348 1 93.88 157 GLY B C 1
ATOM 2519 O O . GLY B 1 157 ? 12.938 8.227 -5.227 1 93.88 157 GLY B O 1
ATOM 2520 N N . ALA B 1 158 ? 12.094 6.391 -4.348 1 95.94 158 ALA B N 1
ATOM 2521 C CA . ALA B 1 158 ? 12.531 6.676 -2.984 1 95.94 158 ALA B CA 1
ATOM 2522 C C . ALA B 1 158 ? 12.609 5.395 -2.156 1 95.94 158 ALA B C 1
ATOM 2524 O O . ALA B 1 158 ? 11.883 4.434 -2.42 1 95.94 158 ALA B O 1
ATOM 2525 N N . THR B 1 159 ? 13.492 5.371 -1.224 1 96.44 159 THR B N 1
ATOM 2526 C CA . THR B 1 159 ? 13.602 4.27 -0.272 1 96.44 159 THR B CA 1
ATOM 2527 C C . THR B 1 159 ? 13.305 4.75 1.146 1 96.44 159 THR B C 1
ATOM 2529 O O . THR B 1 159 ? 13.727 5.844 1.533 1 96.44 159 THR B O 1
ATOM 2532 N N . PHE B 1 160 ? 12.633 3.945 1.906 1 97.94 160 PHE B N 1
ATOM 2533 C CA . PHE B 1 160 ? 12.273 4.273 3.279 1 97.94 160 PHE B CA 1
ATOM 2534 C C . PHE B 1 160 ? 12.703 3.17 4.234 1 97.94 160 PHE B C 1
ATOM 2536 O O . PHE B 1 160 ? 13.102 2.086 3.801 1 97.94 160 PHE B O 1
ATOM 2543 N N . GLU B 1 161 ? 12.766 3.514 5.461 1 98.25 161 GLU B N 1
ATOM 2544 C CA . GLU B 1 161 ? 12.875 2.561 6.559 1 98.25 161 GLU B CA 1
ATOM 2545 C C . GLU B 1 161 ? 11.555 2.453 7.324 1 98.25 161 GLU B C 1
ATOM 2547 O O . GLU B 1 161 ? 10.945 3.469 7.664 1 98.25 161 GLU B O 1
ATOM 2552 N N . LEU B 1 162 ? 11.117 1.239 7.594 1 98.69 162 LEU B N 1
ATOM 2553 C CA . LEU B 1 162 ? 9.922 1.047 8.406 1 98.69 162 LEU B CA 1
ATOM 2554 C C . LEU B 1 162 ? 10.203 1.337 9.875 1 98.69 162 LEU B C 1
ATOM 2556 O O . LEU B 1 162 ? 11.055 0.682 10.484 1 98.69 162 LEU B O 1
ATOM 2560 N N . ALA B 1 163 ? 9.547 2.311 10.398 1 98.38 163 ALA B N 1
ATOM 2561 C CA . ALA B 1 163 ? 9.727 2.652 11.805 1 98.38 163 ALA B CA 1
ATOM 2562 C C . ALA B 1 163 ? 8.75 1.878 12.688 1 98.38 163 ALA B C 1
ATOM 2564 O O . ALA B 1 163 ? 9.141 1.324 13.719 1 98.38 163 ALA B O 1
ATOM 2565 N N . THR B 1 164 ? 7.508 1.836 12.312 1 98 164 THR B N 1
ATOM 2566 C CA . THR B 1 164 ? 6.492 1.107 13.07 1 98 164 THR B CA 1
ATOM 2567 C C . THR B 1 164 ? 5.473 0.471 12.125 1 98 164 THR B C 1
ATOM 2569 O O . THR B 1 164 ? 5.238 0.974 11.031 1 98 164 THR B O 1
ATOM 2572 N N . CYS B 1 165 ? 4.965 -0.626 12.508 1 98.69 165 CYS B N 1
ATOM 2573 C CA . CYS B 1 165 ? 3.875 -1.364 11.883 1 98.69 165 CYS B CA 1
ATOM 2574 C C . CYS B 1 165 ? 2.873 -1.846 12.922 1 98.69 165 CYS B C 1
ATOM 2576 O O . CYS B 1 165 ? 3.193 -2.705 13.75 1 98.69 165 CYS B O 1
ATOM 2578 N N . THR B 1 166 ? 1.653 -1.325 12.844 1 98.38 166 THR B N 1
ATOM 2579 C CA . THR B 1 166 ? 0.668 -1.628 13.875 1 98.38 166 THR B CA 1
ATOM 2580 C C . THR B 1 166 ? -0.682 -1.971 13.258 1 98.38 166 THR B C 1
ATOM 2582 O O . THR B 1 166 ? -1.407 -1.082 12.805 1 98.38 166 THR B O 1
ATOM 2585 N N . PRO B 1 167 ? -1.057 -3.246 13.25 1 98.56 167 PRO B N 1
ATOM 2586 C CA . PRO B 1 167 ? -2.418 -3.584 12.828 1 98.56 167 PRO B CA 1
ATOM 2587 C C . PRO B 1 167 ? -3.473 -3.172 13.852 1 98.56 167 PRO B C 1
ATOM 2589 O O . PRO B 1 167 ? -3.273 -3.355 15.055 1 98.56 167 PRO B O 1
ATOM 2592 N N . LEU B 1 168 ? -4.492 -2.564 13.375 1 98.25 168 LEU B N 1
ATOM 2593 C CA . LEU B 1 168 ? -5.629 -2.207 14.211 1 98.25 168 LEU B CA 1
ATOM 2594 C C . LEU B 1 168 ? -6.719 -3.27 14.133 1 98.25 168 LEU B C 1
ATOM 2596 O O . LEU B 1 168 ? -6.711 -4.105 13.227 1 98.25 168 LEU B O 1
ATOM 2600 N N . LYS B 1 169 ? -7.699 -3.244 15.039 1 96.94 169 LYS B N 1
ATOM 2601 C CA . LYS B 1 169 ? -8.789 -4.219 15.086 1 96.94 169 LYS B CA 1
ATOM 2602 C C . LYS B 1 169 ? -9.648 -4.141 13.828 1 96.94 169 LYS B C 1
ATOM 2604 O O . LYS B 1 169 ? -10.195 -5.148 13.383 1 96.94 169 LYS B O 1
ATOM 2609 N N . SER B 1 170 ? -9.75 -3.002 13.234 1 97.56 170 SER B N 1
ATOM 2610 C CA . SER B 1 170 ? -10.578 -2.748 12.062 1 97.56 170 SER B CA 1
ATOM 2611 C C . SER B 1 170 ? -9.992 -3.402 10.82 1 97.56 170 SER B C 1
ATOM 2613 O O . SER B 1 170 ? -10.656 -3.48 9.781 1 97.56 170 SER B O 1
ATOM 2615 N N . GLY B 1 171 ? -8.758 -3.803 10.883 1 98 171 GLY B N 1
ATOM 2616 C CA . GLY B 1 171 ? -8.062 -4.312 9.719 1 98 171 GLY B CA 1
ATOM 2617 C C . GLY B 1 171 ? -7.195 -3.266 9.039 1 98 171 GLY B C 1
ATOM 2618 O O . GLY B 1 171 ? -6.457 -3.578 8.102 1 98 171 GLY B O 1
ATOM 2619 N N . VAL B 1 172 ? -7.328 -2.053 9.5 1 98.69 172 VAL B N 1
ATOM 2620 C CA . VAL B 1 172 ? -6.422 -1.003 9.047 1 98.69 172 VAL B CA 1
ATOM 2621 C C . VAL B 1 172 ? -5.039 -1.217 9.648 1 98.69 172 VAL B C 1
ATOM 2623 O O . VAL B 1 172 ? -4.918 -1.612 10.812 1 98.69 172 VAL B O 1
ATOM 2626 N N . VAL B 1 173 ? -4.008 -1.006 8.883 1 98.81 173 VAL B N 1
ATOM 2627 C CA . VAL B 1 173 ? -2.646 -1.115 9.398 1 98.81 173 VAL B CA 1
ATOM 2628 C C . VAL B 1 173 ? -1.984 0.261 9.398 1 98.81 173 VAL B C 1
ATOM 2630 O O . VAL B 1 173 ? -1.918 0.929 8.367 1 98.81 173 VAL B O 1
ATOM 2633 N N . HIS B 1 174 ? -1.541 0.731 10.562 1 98.81 174 HIS B N 1
ATOM 2634 C CA . HIS B 1 174 ? -0.777 1.97 10.656 1 98.81 174 HIS B CA 1
ATOM 2635 C C . HIS B 1 174 ? 0.702 1.729 10.367 1 98.81 174 HIS B C 1
ATOM 2637 O O . HIS B 1 174 ? 1.385 1.048 11.141 1 98.81 174 HIS B O 1
ATOM 2643 N N . LEU B 1 175 ? 1.182 2.248 9.266 1 98.81 175 LEU B N 1
ATOM 2644 C CA . LEU B 1 175 ? 2.572 2.145 8.844 1 98.81 175 LEU B CA 1
ATOM 2645 C C . LEU B 1 175 ? 3.275 3.494 8.945 1 98.81 175 LEU B C 1
ATOM 2647 O O . LEU B 1 175 ? 2.801 4.492 8.398 1 98.81 175 LEU B O 1
ATOM 2651 N N . VAL B 1 176 ? 4.395 3.502 9.633 1 98.56 176 VAL B N 1
ATOM 2652 C CA . VAL B 1 176 ? 5.219 4.707 9.695 1 98.56 176 VAL B CA 1
ATOM 2653 C C . VAL B 1 176 ? 6.582 4.434 9.062 1 98.56 176 VAL B C 1
ATOM 2655 O O . VAL B 1 176 ? 7.27 3.486 9.438 1 98.56 176 VAL B O 1
ATOM 2658 N N . TYR B 1 177 ? 6.859 5.277 8.109 1 98.62 177 TYR B N 1
ATOM 2659 C CA . TYR B 1 177 ? 8.133 5.176 7.402 1 98.62 177 TYR B CA 1
ATOM 2660 C C . TYR B 1 177 ? 8.977 6.43 7.609 1 98.62 177 TYR B C 1
ATOM 2662 O O . TYR B 1 177 ? 8.438 7.535 7.707 1 98.62 177 TYR B O 1
ATOM 2670 N N . ARG B 1 178 ? 10.273 6.203 7.637 1 98.12 178 ARG B N 1
ATOM 2671 C CA . ARG B 1 178 ? 11.227 7.309 7.668 1 98.12 178 ARG B CA 1
ATOM 2672 C C . ARG B 1 178 ? 12.141 7.277 6.449 1 98.12 178 ARG B C 1
ATOM 2674 O O . ARG B 1 178 ? 12.406 6.207 5.898 1 98.12 178 ARG B O 1
ATOM 2681 N N . LYS B 1 179 ? 12.461 8.484 6.082 1 91.38 179 LYS B N 1
ATOM 2682 C CA . LYS B 1 179 ? 13.438 8.539 5 1 91.38 179 LYS B CA 1
ATOM 2683 C C . LYS B 1 179 ? 14.711 7.781 5.367 1 91.38 179 LYS B C 1
ATOM 2685 O O . LYS B 1 179 ? 15.188 7.879 6.5 1 91.38 179 LYS B O 1
ATOM 2690 N N . ALA B 1 180 ? 15.219 6.832 4.414 1 84.69 180 ALA B N 1
ATOM 2691 C CA . ALA B 1 180 ? 16.422 6.047 4.695 1 84.69 180 ALA B CA 1
ATOM 2692 C C . ALA B 1 180 ? 17.656 6.945 4.812 1 84.69 180 ALA B C 1
ATOM 2694 O O . ALA B 1 180 ? 17.688 8.023 4.219 1 84.69 180 ALA B O 1
#

pLDDT: mean 95.49, std 4.58, range [64.31, 98.88]

Secondary structure (DSSP, 8-state):
---EEEEEEE-TT-B-S-GGGTSGGG--HHHHHHHS-TT--EEEEEEEHHHHHHHHHHHTTS-TTSHHHHHHHSSEEEEE-SS-----SSSEEEPPS-HHHHHHHHHHSSSSEEEEES-HHHHHHHHHTT---EEEEEE-SEE--SS-BSS-SS---EEEEEEEEEE-TTS-EEEEEEE-/---EEEEEEE-TT-B-S-GGGTSGGG--HHHHHHHS-TT--EEEEEEEHHHHHHHHHHHTTS-TTSHHHHHHHSSEEEEE-SS-----SSSEEEPPS-HHHHHHHHHHSSSSEEEEES-HHHHHHHHHTT---EEEEEE-SEE--SS-BSS-SS---EEEEEEEEEE-TTS-EEEEEEE-

Nearest PDB structures (foldseek):
  8jsv-assembly5_J  TM=8.854E-01  e=7.435E-16  Leptospira interrogans serovar Pomona
  2gd9-assembly1_B  TM=8.282E-01  e=2.702E-12  Bacillus subtilis
  2gd9-assembly1_A  TM=7.939E-01  e=2.382E-12  Bacillus subtilis
  1d1g-assembly1_B  TM=8.168E-01  e=3.699E-10  Thermotoga maritima
  3ky8-assembly1_B  TM=7.712E-01  e=1.436E-10  Shewanella loihica PV-4

Foldseek 3Di:
DAAEEEEAAAEPVQFGPPCVVPVVVLDDPVVLCLVPPPPAFAQEEEEEDVVLVVVCVVQQPDDCVDVSSVVSLRHAYEYDDDDPDDSPRPNYDYQDDDDPVSVVVVRVDDGHHYYYYPRLVSLLVCVQVVNHFKYKYFYDHDDPPDHDGSDDPDGDDFDWDWDDWAQDPSRTIITMTGGD/DAAEEEEAAAEPVQFGPPCVVPCVVLDDPVVLCLVPPPPAFAQEEEEEPVVLVVVCVVQQPDDCVDVSSVVSLRHAYEYDDDDPDDSPRPNYDYQDDDDPVSVVVVRVDDGHHYYYYPRLVSLLVCVQVVNHFKYKYFYDHDDPPDHDGSDDPDGDDFDWDWDDWAQDPSRTIITMTGGD

Solvent-accessible surface area (backbone atoms only — not comparable to full-atom values): 19328 Å² total; per-residue (Å²): 116,36,48,29,31,39,36,38,65,26,28,66,59,33,34,42,52,67,48,82,78,73,47,64,92,54,69,46,72,67,51,53,42,66,75,54,42,88,83,61,53,63,44,31,36,48,27,28,51,70,44,43,56,54,46,36,72,68,36,58,81,49,57,64,85,39,64,68,33,31,64,65,53,66,25,36,35,36,31,52,59,90,69,94,62,90,64,80,39,71,59,45,46,72,55,64,74,59,65,68,67,36,51,54,52,55,28,64,41,91,71,48,29,34,34,30,54,59,25,56,71,56,48,38,53,37,51,73,69,66,64,49,44,29,42,38,34,42,39,33,46,31,34,68,21,64,66,52,43,62,57,56,77,72,48,78,58,47,60,40,36,57,72,46,79,44,78,43,96,74,36,32,31,41,37,30,30,28,62,101,116,35,49,30,32,39,37,39,65,26,28,67,59,34,32,43,54,69,48,81,76,73,47,65,90,55,68,47,71,68,51,53,42,66,76,55,42,88,82,60,53,64,44,31,35,48,27,28,50,71,45,44,55,54,47,36,73,71,35,58,82,49,56,63,85,38,65,68,32,31,64,64,53,67,26,36,34,34,31,51,60,91,68,92,63,90,65,80,39,70,59,45,45,72,55,64,75,60,67,69,66,35,50,55,52,55,29,64,41,91,70,46,28,34,34,32,53,60,25,56,71,55,48,38,53,36,51,73,68,65,63,48,46,29,42,39,34,41,37,32,47,30,33,68,24,64,64,51,43,64,55,56,76,72,47,77,59,48,58,41,37,61,73,45,78,45,78,44,95,72,35,33,30,42,36,31,32,29,62,104

Radius of gyration: 22.81 Å; Cα contacts (8 Å, |Δi|>4): 732; chains: 2; bounding box: 36×67×53 Å